Protein AF-A0A815FDV0-F1 (afdb_monomer_lite)

Organism: NCBI:txid392033

Radius of gyration: 29.43 Å; chains: 1; bounding box: 62×68×86 Å

pLDDT: mean 71.64, std 20.88, range [25.92, 93.81]

Foldseek 3Di:
DDDDDPDPVVVVVVVVLVVVLVVVVVVVVVVVVVVVPDDDDPDDDDDDDPPPPDDPQPSVLLSLLLVLLLQLLLLVLVLVLLVLQLCLQVVVVVPPPVNPPPDDDDDDPDPRDGPVVLLVCCLVVCPVPDPDSVVQDSVNSNVSSVVSNVVSVVVNVVSVVVNVVSCVVSVPDDVVSVVVSNVCSCQPVCSLVSNLVSVLSSLVSVLVSLLVVLVVLLCVVVADPLLVVLLVVLLVLLLQLLLLVLVLVVLVLCLVLVHADVVLVVVPPDDPVVLVPDPDPVVSVVVVVVVVVVSSVVRNVVSVVVSVVSVVSSVVSVVVSVVSVVVLVVCLVVPDPSSHQDPSSVVSSVVNSVSSNVSSVSNSVSVCVVSPRD

Secondary structure (DSSP, 8-state):
-------HHHHHHHHHHHHHHHHHHHHHHHHHHHHS-----S-----S-SSS------HHHHHHHHHHHHHHHHHHHHHHHHHHHHHHHTTGGGG-GGGGGG--SS---------HHHHHHHHHTTGGG--SGGG--HHHHHHHHHHHHHHHHHHHHHHHHHHHHHHHHTS---HHHHHHHHHHHHHHSSHHHHHHHHHHHHHHHHHHHHHHHHHHHHHHT---HHHHHHHHHHHHHHHHHHHHHHHHHHHHHHHHTT---HHHHGGG---HHHHHT-S-HHHHHHHHHHHHHHHHHHHHHHHHHHHHHHHHHHHHHHHHHHHHHHHHHHHHHHS-TTTSPPHHHHHHHHHHHHHHHHHHHHHHHTTHHHHTT-

Structure (mmCIF, N/CA/C/O backbone):
data_AF-A0A815FDV0-F1
#
_entry.id   AF-A0A815FDV0-F1
#
loop_
_atom_site.group_PDB
_atom_site.id
_atom_site.type_symbol
_atom_site.label_atom_id
_atom_site.label_alt_id
_atom_site.label_comp_id
_atom_site.label_asym_id
_atom_site.label_entity_id
_atom_site.label_seq_id
_atom_site.pdbx_PDB_ins_code
_atom_site.Cartn_x
_atom_site.Cartn_y
_atom_site.Cartn_z
_atom_site.occupancy
_atom_site.B_iso_or_equiv
_atom_site.auth_seq_id
_atom_site.auth_comp_id
_atom_site.auth_asym_id
_atom_site.auth_atom_id
_atom_site.pdbx_PDB_model_num
ATOM 1 N N . MET A 1 1 ? -6.529 -37.483 22.538 1.00 36.88 1 MET A N 1
ATOM 2 C CA . MET A 1 1 ? -5.706 -36.281 22.802 1.00 36.88 1 MET A CA 1
ATOM 3 C C . MET A 1 1 ? -6.659 -35.110 23.062 1.00 36.88 1 MET A C 1
ATOM 5 O O . MET A 1 1 ? -7.466 -34.805 22.197 1.00 36.88 1 MET A O 1
ATOM 9 N N . LYS A 1 2 ? -6.694 -34.566 24.290 1.00 25.94 2 LYS A N 1
ATOM 10 C CA . LYS A 1 2 ? -7.660 -33.533 24.730 1.00 25.94 2 LYS A CA 1
ATOM 11 C C . LYS A 1 2 ? -7.234 -32.147 24.227 1.00 25.94 2 LYS A C 1
ATOM 13 O O . LYS A 1 2 ? -6.180 -31.663 24.627 1.00 25.94 2 LYS A O 1
ATOM 18 N N . ILE A 1 3 ? -8.073 -31.497 23.421 1.00 27.03 3 ILE A N 1
ATOM 19 C CA . ILE A 1 3 ? -7.927 -30.083 23.045 1.00 27.03 3 ILE A CA 1
ATOM 20 C C . ILE A 1 3 ? -8.377 -29.229 24.240 1.00 27.03 3 ILE A C 1
ATOM 22 O O . ILE A 1 3 ? -9.540 -29.274 24.641 1.00 27.03 3 ILE A O 1
ATOM 26 N N . ARG A 1 4 ? -7.443 -28.485 24.846 1.00 26.50 4 ARG A N 1
ATOM 27 C CA . ARG A 1 4 ? -7.738 -27.458 25.858 1.00 26.50 4 ARG A CA 1
ATOM 28 C C . ARG A 1 4 ? -8.077 -26.124 25.186 1.00 26.50 4 ARG A C 1
ATOM 30 O O . ARG A 1 4 ? -7.581 -25.787 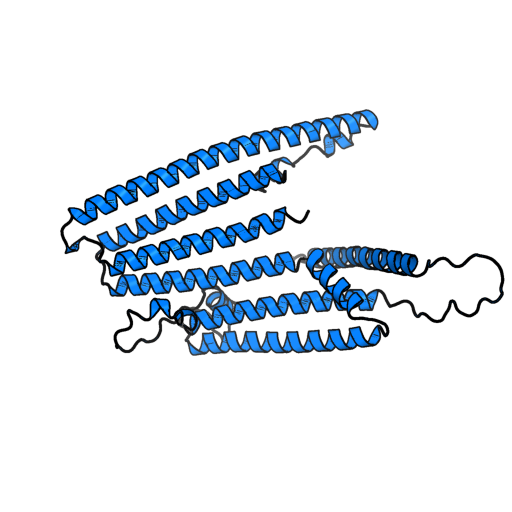24.119 1.00 26.50 4 ARG A O 1
ATOM 37 N N . SER A 1 5 ? -8.964 -25.407 25.860 1.00 27.69 5 SER A N 1
ATOM 38 C CA . SER A 1 5 ? -9.809 -24.302 25.418 1.00 27.69 5 SER A CA 1
ATOM 39 C C . SER A 1 5 ? -9.105 -22.959 25.175 1.00 27.69 5 SER A C 1
ATOM 41 O O . SER A 1 5 ? -8.416 -22.440 26.053 1.00 27.69 5 SER A O 1
ATOM 43 N N . ILE A 1 6 ? -9.435 -22.320 24.048 1.00 32.00 6 ILE A N 1
ATOM 44 C CA . ILE A 1 6 ? -9.231 -20.890 23.767 1.00 32.00 6 ILE A CA 1
ATOM 45 C C . ILE A 1 6 ? -10.350 -20.098 24.470 1.00 32.00 6 ILE A C 1
ATOM 47 O O . ILE A 1 6 ? -11.372 -19.767 23.874 1.00 32.00 6 ILE A O 1
ATOM 51 N N . THR A 1 7 ? -10.207 -19.833 25.769 1.00 30.52 7 THR A N 1
ATOM 52 C CA . THR A 1 7 ? -11.202 -19.062 26.552 1.00 30.52 7 THR A CA 1
ATOM 53 C C . THR A 1 7 ? -10.611 -17.900 27.358 1.00 30.52 7 THR A C 1
ATOM 55 O O . THR A 1 7 ? -11.373 -17.053 27.825 1.00 30.52 7 THR A O 1
ATOM 58 N N . SER A 1 8 ? -9.282 -17.764 27.478 1.00 30.09 8 SER A N 1
ATOM 59 C CA . SER A 1 8 ? -8.669 -16.692 28.292 1.00 30.09 8 SER A CA 1
ATOM 60 C C . SER A 1 8 ? -8.594 -15.327 27.583 1.00 30.09 8 SER A C 1
ATOM 62 O O . SER A 1 8 ? -8.856 -14.301 28.209 1.00 30.09 8 SER A O 1
ATOM 64 N N . SER A 1 9 ? -8.357 -15.300 26.266 1.00 31.70 9 SER A N 1
ATOM 65 C CA . SER A 1 9 ? -8.195 -14.065 25.470 1.00 31.70 9 SER A CA 1
ATOM 66 C C . SER A 1 9 ? -9.467 -13.197 25.396 1.00 31.70 9 SER A C 1
ATOM 68 O O . SER A 1 9 ? -9.400 -11.968 25.490 1.00 31.70 9 SER A O 1
ATOM 70 N N . LYS A 1 10 ? -10.654 -13.821 25.317 1.00 33.16 10 LYS A N 1
ATOM 71 C CA . LYS A 1 10 ? -11.933 -13.088 25.304 1.00 33.16 10 LYS A CA 1
ATOM 72 C C . LYS A 1 10 ? -12.211 -12.397 26.644 1.00 33.16 10 LYS A C 1
ATOM 74 O O . LYS A 1 10 ? -12.590 -11.234 26.628 1.00 33.16 10 LYS A O 1
ATOM 79 N N . LYS A 1 11 ? -11.947 -13.060 27.781 1.00 30.42 11 LYS A N 1
ATOM 80 C CA . LYS A 1 11 ? -12.160 -12.500 29.134 1.00 30.42 11 LYS A CA 1
ATOM 81 C C . LYS A 1 11 ? -11.236 -11.319 29.451 1.00 30.42 11 LYS A C 1
ATOM 83 O O . LYS A 1 11 ? -11.646 -10.406 30.165 1.00 30.42 11 LYS A O 1
ATOM 88 N N . GLN A 1 12 ? -10.013 -11.320 28.919 1.00 30.67 12 GLN A N 1
ATOM 89 C CA . GLN A 1 12 ? -9.070 -10.213 29.102 1.00 30.67 12 GLN A CA 1
ATOM 90 C C . GLN A 1 12 ? -9.525 -8.950 28.362 1.00 30.67 12 GLN A C 1
ATOM 92 O O . GLN A 1 12 ? -9.548 -7.883 28.967 1.00 30.67 12 GLN A O 1
ATOM 97 N N . ARG A 1 13 ? -10.006 -9.073 27.115 1.00 30.98 13 ARG A N 1
ATOM 98 C CA . ARG A 1 13 ? -10.551 -7.932 26.355 1.00 30.98 13 ARG A CA 1
ATOM 99 C C . ARG A 1 13 ? -11.804 -7.324 26.994 1.00 30.98 13 ARG A C 1
ATOM 101 O O . ARG A 1 13 ? -11.936 -6.106 26.998 1.00 30.98 13 ARG A O 1
ATOM 108 N N . THR A 1 14 ? -12.694 -8.131 27.579 1.00 31.22 14 THR A N 1
ATOM 109 C CA . THR A 1 14 ? -13.897 -7.616 28.267 1.00 31.22 14 THR A CA 1
ATOM 110 C C . THR A 1 14 ? -13.554 -6.845 29.548 1.00 31.22 14 THR A C 1
ATOM 112 O O . THR A 1 14 ? -14.196 -5.842 29.848 1.00 31.22 14 THR A O 1
ATOM 115 N N . ARG A 1 15 ? -12.509 -7.258 30.283 1.00 29.31 15 ARG A N 1
ATOM 116 C CA . ARG A 1 15 ? -12.036 -6.552 31.490 1.00 29.31 15 ARG A CA 1
ATOM 117 C C . ARG A 1 15 ? -11.375 -5.207 31.179 1.00 29.31 15 ARG A C 1
ATOM 119 O O . ARG A 1 15 ? -11.593 -4.253 31.917 1.00 29.31 15 ARG A O 1
ATOM 126 N N . THR A 1 16 ? -10.620 -5.103 30.083 1.00 33.56 16 THR A N 1
ATOM 127 C CA . THR A 1 16 ? -10.009 -3.829 29.659 1.00 33.56 16 THR A CA 1
ATOM 128 C C . THR A 1 16 ? -11.065 -2.799 29.245 1.00 33.56 16 THR A C 1
ATOM 130 O O . THR A 1 16 ? -10.917 -1.619 29.547 1.00 33.56 16 THR A O 1
ATOM 133 N N . ILE A 1 17 ? -12.165 -3.248 28.625 1.00 34.59 17 ILE A N 1
ATOM 134 C CA . ILE A 1 17 ? -13.323 -2.399 28.297 1.00 34.59 17 ILE A CA 1
ATOM 135 C C . ILE A 1 17 ? -13.995 -1.901 29.588 1.00 34.59 17 ILE A C 1
ATOM 137 O O . ILE A 1 17 ? -14.188 -0.703 29.749 1.00 34.59 17 ILE A O 1
ATOM 141 N N . SER A 1 18 ? -14.248 -2.791 30.554 1.00 33.84 18 SER A N 1
ATOM 142 C CA . SER A 1 18 ? -14.897 -2.440 31.827 1.00 33.84 18 SER A CA 1
ATOM 143 C C . SER A 1 18 ? -14.122 -1.407 32.663 1.00 33.84 18 SER A C 1
ATOM 145 O O . SER A 1 18 ? -14.746 -0.505 33.218 1.00 33.84 18 SER A O 1
ATOM 147 N N . MET A 1 19 ? -12.785 -1.485 32.730 1.00 34.00 19 MET A N 1
ATOM 148 C CA . MET A 1 19 ? -11.989 -0.502 33.487 1.00 34.00 19 MET A CA 1
ATOM 149 C C . MET A 1 19 ? -11.853 0.851 32.774 1.00 34.00 19 MET A C 1
ATOM 151 O O . MET A 1 19 ? -11.856 1.890 33.427 1.00 34.00 19 MET A O 1
ATOM 155 N N . SER A 1 20 ? -11.777 0.862 31.439 1.00 42.44 20 SER A N 1
ATOM 156 C CA . SER A 1 20 ? -11.743 2.105 30.653 1.00 42.44 20 SER A CA 1
ATOM 157 C C . SER A 1 20 ? -13.067 2.872 30.755 1.00 42.44 20 SER A C 1
ATOM 159 O O . SER A 1 20 ? -13.077 4.098 30.822 1.00 42.44 20 SER A O 1
ATOM 161 N N . CYS A 1 21 ? -14.185 2.158 30.869 1.00 39.62 21 CYS A N 1
ATOM 162 C CA . CYS A 1 21 ? -15.497 2.755 31.061 1.00 39.62 21 CYS A CA 1
ATOM 163 C C . CYS A 1 21 ? -15.704 3.375 32.452 1.00 39.62 21 CYS A C 1
ATOM 165 O O . CYS A 1 21 ? -16.342 4.417 32.558 1.00 39.62 21 CYS A O 1
ATOM 167 N N . GLN A 1 22 ? -15.110 2.817 33.511 1.00 42.50 22 GLN A N 1
ATOM 168 C CA . GLN A 1 22 ? -15.117 3.446 34.843 1.00 42.50 22 GLN A CA 1
ATOM 169 C C . GLN A 1 22 ? -14.372 4.791 34.854 1.00 42.50 22 GLN A C 1
ATOM 171 O O . GLN A 1 22 ? -14.770 5.707 35.570 1.00 42.50 22 GLN A O 1
ATOM 176 N N . GLN A 1 23 ? -13.351 4.949 34.007 1.00 45.78 23 GLN A N 1
ATOM 177 C CA . GLN A 1 23 ? -12.651 6.225 33.819 1.00 45.78 23 GLN A CA 1
ATOM 178 C C . GLN A 1 23 ? -13.503 7.251 33.048 1.00 45.78 23 GLN A C 1
ATOM 180 O O . GLN A 1 23 ? -13.450 8.437 33.369 1.00 45.78 23 GLN A O 1
ATOM 185 N N . ILE A 1 24 ? -14.339 6.809 32.094 1.00 43.00 24 ILE A N 1
ATOM 186 C CA . ILE A 1 24 ? -15.348 7.659 31.423 1.00 43.00 24 ILE A CA 1
ATOM 187 C C . ILE A 1 24 ? -16.342 8.195 32.450 1.00 43.00 24 ILE A C 1
ATOM 189 O O . ILE A 1 24 ? -16.608 9.390 32.495 1.00 43.00 24 ILE A O 1
ATOM 193 N N . ILE A 1 25 ? -16.857 7.307 33.296 1.00 46.31 25 ILE A N 1
ATOM 194 C CA . ILE A 1 25 ? -17.863 7.616 34.314 1.00 46.31 25 ILE A CA 1
ATOM 195 C C . ILE A 1 25 ? -17.293 8.599 35.334 1.00 46.31 25 ILE A C 1
ATOM 197 O O . ILE A 1 25 ? -17.897 9.636 35.587 1.00 46.31 25 ILE A O 1
ATOM 201 N N . ALA A 1 26 ? -16.081 8.345 35.834 1.00 48.41 26 ALA A N 1
ATOM 202 C CA . ALA A 1 26 ? -15.402 9.248 36.757 1.00 48.41 26 ALA A CA 1
ATOM 203 C C . ALA A 1 26 ? -15.128 10.631 36.136 1.00 48.41 26 ALA A C 1
ATOM 205 O O . ALA A 1 26 ? -15.387 11.648 36.774 1.00 48.41 26 ALA A O 1
ATOM 206 N N . SER A 1 27 ? -14.670 10.690 34.880 1.00 45.00 27 SER A N 1
ATOM 207 C CA . SER A 1 27 ? -14.393 11.960 34.191 1.00 45.00 27 SER A CA 1
ATOM 208 C C . SER A 1 27 ? -15.661 12.751 33.859 1.00 45.00 27 SER A C 1
ATOM 210 O O . SER A 1 27 ? -15.623 13.981 33.864 1.00 45.00 27 SER A O 1
ATOM 212 N N . VAL A 1 28 ? -16.771 12.075 33.553 1.00 44.91 28 VAL A N 1
ATOM 213 C CA . VAL A 1 28 ? -18.059 12.715 33.252 1.00 44.91 28 VAL A CA 1
ATOM 214 C C . VAL A 1 28 ? -18.735 13.194 34.539 1.00 44.91 28 VAL A C 1
ATOM 216 O O . VAL A 1 28 ? -19.200 14.331 34.574 1.00 44.91 28 VAL A O 1
ATOM 219 N N . HIS A 1 29 ? -18.715 12.403 35.619 1.00 45.69 29 HIS A N 1
ATOM 220 C CA . HIS A 1 29 ? -19.243 12.830 36.920 1.00 45.69 29 HIS A CA 1
ATOM 221 C C . HIS A 1 29 ? -18.446 13.986 37.534 1.00 45.69 29 HIS A C 1
ATOM 223 O O . HIS A 1 29 ? -19.060 14.917 38.047 1.00 45.69 29 HIS A O 1
ATOM 229 N N . HIS A 1 30 ? -17.111 13.981 37.432 1.00 45.44 30 HIS A N 1
ATOM 230 C CA . HIS A 1 30 ? -16.272 15.085 37.918 1.00 45.44 30 HIS A CA 1
ATOM 231 C C . HIS A 1 30 ? -16.627 16.414 37.235 1.00 45.44 30 HIS A C 1
ATOM 233 O O . HIS A 1 30 ? -16.782 17.435 37.894 1.00 45.44 30 HIS A O 1
ATOM 239 N N . GLN A 1 31 ? -16.851 16.396 35.919 1.00 42.25 31 GLN A N 1
ATOM 240 C CA . GLN A 1 31 ? -17.164 17.610 35.159 1.00 42.25 31 GLN A CA 1
ATOM 241 C C . GLN A 1 31 ? -18.628 18.055 35.283 1.00 42.25 31 GLN A C 1
ATOM 243 O O . GLN A 1 31 ? -18.922 19.239 35.137 1.00 42.25 31 GLN A O 1
ATOM 248 N N . LEU A 1 32 ? -19.565 17.136 35.535 1.00 40.66 32 LEU A N 1
ATOM 249 C CA . LEU A 1 32 ? -20.945 17.498 35.881 1.00 40.66 32 LEU A CA 1
ATOM 250 C C . LEU A 1 32 ? -21.018 18.125 37.281 1.00 40.66 32 LEU A C 1
ATOM 252 O O . LEU A 1 32 ? -21.796 19.051 37.484 1.00 40.66 32 LEU A O 1
ATOM 256 N N . ALA A 1 33 ? -20.166 17.685 38.213 1.00 41.72 33 ALA A N 1
ATOM 257 C CA . ALA A 1 33 ? -20.019 18.315 39.522 1.00 41.72 33 ALA A CA 1
ATOM 258 C C . ALA A 1 33 ? -19.400 19.724 39.423 1.00 41.72 33 ALA A C 1
ATOM 260 O O . ALA A 1 33 ? -19.913 20.646 40.047 1.00 41.72 33 ALA A O 1
ATOM 261 N N . GLU A 1 34 ? -18.375 19.918 38.583 1.00 39.19 34 GLU A N 1
ATOM 262 C CA . GLU A 1 34 ? -17.735 21.231 38.357 1.00 39.19 34 GLU A CA 1
ATOM 263 C C . GLU A 1 34 ? -18.650 22.254 37.661 1.00 39.19 34 GLU A C 1
ATOM 265 O O . GLU A 1 34 ? -18.554 23.448 37.930 1.00 39.19 34 GLU A O 1
ATOM 270 N N . ASN A 1 35 ? -19.565 21.811 36.791 1.00 36.41 35 ASN A N 1
ATOM 271 C CA . ASN A 1 35 ? -20.532 22.709 36.142 1.00 36.41 35 ASN A CA 1
ATOM 272 C C . ASN A 1 35 ? -21.743 23.055 37.030 1.00 36.41 35 ASN A C 1
ATOM 274 O O . ASN A 1 35 ? -22.461 24.000 36.715 1.00 36.41 35 ASN A O 1
ATOM 278 N N . ASN A 1 36 ? -21.960 22.321 38.128 1.00 36.22 36 ASN A N 1
ATOM 279 C CA . ASN A 1 36 ? -23.031 22.580 39.099 1.00 36.22 36 ASN A CA 1
ATOM 280 C C . ASN A 1 36 ? -22.565 23.412 40.307 1.00 36.22 36 ASN A C 1
ATOM 282 O O . ASN A 1 36 ? -23.383 23.800 41.138 1.00 36.22 36 ASN A O 1
ATOM 286 N N . THR A 1 37 ? -21.273 23.728 40.401 1.00 36.59 37 THR A N 1
ATOM 287 C CA . THR A 1 37 ? -20.741 24.718 41.343 1.00 36.59 37 THR A CA 1
ATOM 288 C C . THR A 1 37 ? -20.627 26.079 40.660 1.00 36.59 37 THR A C 1
ATOM 290 O O . THR A 1 37 ? -19.529 26.580 40.440 1.00 36.59 37 THR A O 1
ATOM 293 N N . SER A 1 38 ? -21.762 26.676 40.289 1.00 32.44 38 SER A N 1
ATOM 294 C CA . SER A 1 38 ? -21.824 28.127 40.093 1.00 32.44 38 SER A CA 1
ATOM 295 C C . SER A 1 38 ? -22.034 28.786 41.452 1.00 32.44 38 SER A C 1
ATOM 297 O O . SER A 1 38 ? -22.940 28.387 42.184 1.00 32.44 38 SER A O 1
ATOM 299 N N . ASP A 1 39 ? -21.203 29.775 41.764 1.00 37.50 39 ASP A N 1
ATOM 300 C CA . ASP A 1 39 ? -21.249 30.625 42.953 1.00 37.50 39 ASP A CA 1
ATOM 301 C C . ASP A 1 39 ? -22.679 30.995 43.383 1.00 37.50 39 ASP A C 1
ATOM 303 O O . ASP A 1 39 ? -23.322 31.864 42.796 1.00 37.50 39 ASP A O 1
ATOM 307 N N . ILE A 1 40 ? -23.166 30.357 44.449 1.00 31.42 40 ILE A N 1
ATOM 308 C CA . ILE A 1 40 ? -24.298 30.852 45.232 1.00 31.42 40 ILE A CA 1
ATOM 309 C C . ILE A 1 40 ? -23.833 30.908 46.693 1.00 31.42 40 ILE A C 1
ATOM 311 O O . ILE A 1 40 ? -23.380 29.887 47.224 1.00 31.42 40 ILE A O 1
ATOM 315 N N . PRO A 1 41 ? -23.896 32.081 47.351 1.00 29.30 41 PRO A N 1
ATOM 316 C CA . PRO A 1 41 ? -23.523 32.228 48.749 1.00 29.30 41 PRO A CA 1
ATOM 317 C C . PRO A 1 41 ? -24.340 31.277 49.623 1.00 29.30 41 PRO A C 1
ATOM 319 O O . PRO A 1 41 ? -25.568 31.240 49.554 1.00 29.30 41 PRO A O 1
ATOM 322 N N . ARG A 1 42 ? -23.640 30.508 50.460 1.00 36.09 42 ARG A N 1
ATOM 323 C CA . ARG A 1 42 ? -24.245 29.751 51.554 1.00 36.09 42 ARG A CA 1
ATOM 324 C C . ARG A 1 42 ? -24.771 30.749 52.571 1.00 36.09 42 ARG A C 1
ATOM 326 O O . ARG A 1 42 ? -23.988 31.166 53.403 1.00 36.09 42 ARG A O 1
ATOM 333 N N . ASP A 1 43 ? -26.043 31.111 52.482 1.00 31.11 43 ASP A N 1
ATOM 334 C CA . ASP A 1 43 ? -26.861 31.460 53.641 1.00 31.11 43 ASP A CA 1
ATOM 335 C C . ASP A 1 43 ? -28.351 31.416 53.262 1.00 31.11 43 ASP A C 1
ATOM 337 O O . ASP A 1 43 ? -28.791 32.042 52.304 1.00 31.11 43 ASP A O 1
ATOM 341 N N . HIS A 1 44 ? -29.110 30.654 54.057 1.00 29.11 44 HIS A N 1
ATOM 342 C CA . HIS A 1 44 ? -30.577 30.582 54.123 1.00 29.11 44 HIS A CA 1
ATOM 343 C C . HIS A 1 44 ? -31.363 29.962 52.944 1.00 29.11 44 HIS A C 1
ATOM 345 O O . HIS A 1 44 ? -31.745 30.634 51.997 1.00 29.11 44 HIS A O 1
ATOM 351 N N . ILE A 1 45 ? -31.775 28.694 53.103 1.00 27.91 45 ILE A N 1
ATOM 352 C CA . ILE A 1 45 ? -33.165 28.246 53.388 1.00 27.91 45 ILE A CA 1
ATOM 353 C C . ILE A 1 45 ? -33.270 26.727 53.144 1.00 27.91 45 ILE A C 1
ATOM 355 O O . ILE A 1 45 ? -32.888 26.224 52.097 1.00 27.91 45 ILE A O 1
ATOM 359 N N . GLY A 1 46 ? -33.775 26.026 54.165 1.00 25.92 46 GLY A N 1
ATOM 360 C CA . GLY A 1 46 ? -34.801 24.974 54.114 1.00 25.92 46 GLY A CA 1
ATOM 361 C C . GLY A 1 46 ? -34.887 23.963 52.959 1.00 25.92 46 GLY A C 1
ATOM 362 O O . GLY A 1 46 ? -34.967 24.304 51.787 1.00 25.92 46 GLY A O 1
ATOM 363 N N . THR A 1 47 ? -35.097 22.708 53.376 1.00 26.91 47 THR A N 1
ATOM 364 C CA . THR A 1 47 ? -35.847 21.639 52.678 1.00 26.91 47 THR A CA 1
ATOM 365 C C . THR A 1 47 ? -35.201 20.969 51.457 1.00 26.91 47 THR A C 1
ATOM 367 O O . THR A 1 47 ? -35.516 21.243 50.309 1.00 26.91 47 THR A O 1
ATOM 370 N N . SER A 1 48 ? -34.301 20.021 51.739 1.00 31.55 48 SER A N 1
ATOM 371 C CA . SER A 1 48 ? -34.443 18.554 51.559 1.00 31.55 48 SER A CA 1
ATOM 372 C C . SER A 1 48 ? -35.263 17.916 50.406 1.00 31.55 48 SER A C 1
ATOM 374 O O . SER A 1 48 ? -35.378 16.693 50.420 1.00 31.55 48 SER A O 1
ATOM 376 N N . GLU A 1 49 ? -35.808 18.617 49.406 1.00 29.27 49 GLU A N 1
ATOM 377 C CA . GLU A 1 49 ? -36.746 17.976 48.447 1.00 29.27 49 GLU A CA 1
ATOM 378 C C . GLU A 1 49 ? -36.446 18.151 46.946 1.00 29.27 49 GLU A C 1
ATOM 380 O O . GLU A 1 49 ? -37.145 17.567 46.125 1.00 29.27 49 GLU A O 1
ATOM 385 N N . LEU A 1 50 ? -35.363 18.827 46.543 1.00 27.48 50 LEU A N 1
ATOM 386 C CA . LEU A 1 50 ? -35.014 18.992 45.112 1.00 27.48 50 LEU A CA 1
ATOM 387 C C . LEU A 1 50 ? -33.771 18.216 44.639 1.00 27.48 50 LEU A C 1
ATOM 389 O O . LEU A 1 50 ? -33.376 18.328 43.482 1.00 27.48 50 LEU A O 1
ATOM 393 N N . LEU A 1 51 ? -33.172 17.387 45.498 1.00 29.77 51 LEU A N 1
ATOM 394 C CA . LEU A 1 51 ? -31.964 16.607 45.181 1.00 29.77 51 LEU A CA 1
ATOM 395 C C . LEU A 1 51 ? -32.234 15.196 44.623 1.00 29.77 51 LEU A C 1
ATOM 397 O O . LEU A 1 51 ? -31.282 14.482 44.329 1.00 29.77 51 LEU A O 1
ATOM 401 N N . ASN A 1 52 ? -33.500 14.807 44.427 1.00 31.61 52 ASN A N 1
ATOM 402 C CA . ASN A 1 52 ? -33.886 13.444 44.023 1.00 31.61 52 ASN A CA 1
ATOM 403 C C . ASN A 1 52 ? -34.589 13.340 42.654 1.00 31.61 52 ASN A C 1
ATOM 405 O O . ASN A 1 52 ? -35.247 12.340 42.392 1.00 31.61 52 ASN A O 1
ATOM 409 N N . ALA A 1 53 ? -34.454 14.329 41.765 1.00 28.28 53 ALA A N 1
ATOM 410 C CA . ALA A 1 53 ? -35.089 14.299 40.437 1.00 28.28 53 ALA A CA 1
ATOM 411 C C . ALA A 1 53 ? -34.095 14.245 39.262 1.00 28.28 53 ALA A C 1
ATOM 413 O O . ALA A 1 53 ? -34.386 14.741 38.178 1.00 28.28 53 ALA A O 1
ATOM 414 N N . TYR A 1 54 ? -32.921 13.651 39.465 1.00 34.53 54 TYR A N 1
ATOM 415 C CA . TYR A 1 54 ? -32.087 13.200 38.356 1.00 34.53 54 TYR A CA 1
ATOM 416 C C . TYR A 1 54 ? -31.823 11.718 38.550 1.00 34.53 54 TYR A C 1
ATOM 418 O O . TYR A 1 54 ? -30.981 11.337 39.366 1.00 34.53 54 TYR A O 1
ATOM 426 N N . ASP A 1 55 ? -32.558 10.894 37.802 1.00 34.62 55 ASP A N 1
ATOM 427 C CA . ASP A 1 55 ? -32.167 9.507 37.606 1.00 34.62 55 ASP A CA 1
ATOM 428 C C . ASP A 1 55 ? -30.703 9.514 37.136 1.00 34.62 55 ASP A C 1
ATOM 430 O O . ASP A 1 55 ? -30.369 10.197 36.157 1.00 34.62 55 ASP A O 1
ATOM 434 N N . PRO A 1 56 ? -29.785 8.850 37.858 1.00 41.94 56 PRO A N 1
ATOM 435 C CA . PRO A 1 56 ? -28.396 8.805 37.450 1.00 41.94 56 PRO A CA 1
ATOM 436 C C . PRO A 1 56 ? -28.364 8.145 36.076 1.00 41.94 56 PRO A C 1
ATOM 438 O O . PRO A 1 56 ? -28.804 7.005 35.944 1.00 41.94 56 PRO A O 1
ATOM 441 N N . ILE A 1 57 ? -27.868 8.865 35.060 1.00 51.56 57 ILE A N 1
ATOM 442 C CA . ILE A 1 57 ? -27.643 8.311 33.719 1.00 51.56 57 ILE A CA 1
ATOM 443 C C . ILE A 1 57 ? -26.978 6.951 33.909 1.00 51.56 57 ILE A C 1
ATOM 445 O O . ILE A 1 57 ? -25.869 6.891 34.452 1.00 51.56 57 ILE A O 1
ATOM 449 N N . ASP A 1 58 ? -27.661 5.873 33.511 1.00 56.41 58 ASP A N 1
ATOM 450 C CA . ASP A 1 58 ? -27.126 4.541 33.729 1.00 56.41 58 ASP A CA 1
ATOM 451 C C . ASP A 1 58 ? -25.802 4.451 32.972 1.00 56.41 58 ASP A C 1
ATOM 453 O O . ASP A 1 58 ? -25.715 4.590 31.747 1.00 56.41 58 ASP A O 1
ATOM 457 N N . SER A 1 59 ? -24.732 4.255 33.738 1.00 62.75 59 SER A N 1
ATOM 458 C CA . SER A 1 59 ? -23.375 4.145 33.227 1.00 62.75 59 SER A CA 1
ATOM 459 C C . SER A 1 59 ? -23.282 3.061 32.142 1.00 62.75 59 SER A C 1
ATOM 461 O O . SER A 1 59 ? -22.418 3.136 31.269 1.00 62.75 59 SER A O 1
ATOM 463 N N . SER A 1 60 ? -24.193 2.079 32.166 1.00 68.50 60 SER A N 1
ATOM 464 C CA . SER A 1 60 ? -24.317 1.022 31.166 1.00 68.50 60 SER A CA 1
ATOM 465 C C . SER A 1 60 ? -24.728 1.537 29.773 1.00 68.50 60 SER A C 1
ATOM 467 O O . SER A 1 60 ? -24.154 1.099 28.773 1.00 68.50 60 SER A O 1
ATOM 469 N N . ASP A 1 61 ? -25.628 2.520 29.682 1.00 71.56 61 ASP A N 1
ATOM 470 C CA . ASP A 1 61 ? -26.136 3.057 28.412 1.00 71.56 61 ASP A CA 1
ATOM 471 C C . ASP A 1 61 ? -25.086 3.944 27.715 1.00 71.56 61 ASP A C 1
ATOM 473 O O . ASP A 1 61 ? -24.900 3.862 26.498 1.00 71.56 61 ASP A O 1
ATOM 477 N N . LEU A 1 62 ? -24.308 4.725 28.476 1.00 71.69 62 LEU A N 1
ATOM 478 C CA . LEU A 1 62 ? -23.170 5.489 27.935 1.00 71.69 62 LEU A CA 1
ATOM 479 C C . LEU A 1 62 ? -22.066 4.568 27.394 1.00 71.69 62 LEU A C 1
ATOM 481 O O . LEU A 1 62 ? -21.488 4.830 26.334 1.00 71.69 62 LEU A O 1
ATOM 485 N N . GLN A 1 63 ? -21.785 3.465 28.094 1.00 71.06 63 GLN A N 1
ATOM 486 C CA . GLN A 1 63 ? -20.862 2.433 27.614 1.00 71.06 63 GLN A CA 1
ATOM 487 C C . GLN A 1 63 ? -21.378 1.774 26.338 1.00 71.06 63 GLN A C 1
ATOM 489 O O . GLN A 1 63 ? -20.611 1.535 25.401 1.00 71.06 63 GLN A O 1
ATOM 494 N N . TYR A 1 64 ? -22.680 1.504 26.285 1.00 81.25 64 TYR A N 1
ATOM 495 C CA . TYR A 1 64 ? -23.313 0.917 25.119 1.00 81.25 64 TYR A CA 1
ATOM 496 C C . TYR A 1 64 ? -23.225 1.840 23.897 1.00 81.25 64 TYR A C 1
ATOM 498 O O . TYR A 1 64 ? -22.828 1.384 22.822 1.00 81.25 64 TYR A O 1
ATOM 506 N N . LEU A 1 65 ? -23.466 3.146 24.067 1.00 80.50 65 LEU A N 1
ATOM 507 C CA . LEU A 1 65 ? -23.264 4.143 23.010 1.00 80.50 65 LEU A CA 1
ATOM 508 C C . LEU A 1 65 ? -21.824 4.151 22.485 1.00 80.50 65 LEU A C 1
ATOM 510 O O . LEU A 1 65 ? -21.624 4.100 21.272 1.00 80.50 65 LEU A O 1
ATOM 514 N N . ALA A 1 66 ? -20.818 4.140 23.364 1.00 76.00 66 ALA A N 1
ATOM 515 C CA . ALA A 1 66 ? -19.413 4.101 22.950 1.00 76.00 66 ALA A CA 1
ATOM 516 C C . ALA A 1 66 ? -19.079 2.836 22.131 1.00 76.00 66 ALA A C 1
ATOM 518 O O . ALA A 1 66 ? -18.393 2.899 21.103 1.00 76.00 66 ALA A O 1
ATOM 519 N N . VAL A 1 67 ? -19.610 1.678 22.544 1.00 80.94 67 VAL A N 1
ATOM 520 C CA . VAL A 1 67 ? -19.472 0.412 21.806 1.00 80.94 67 VAL A CA 1
ATOM 521 C C . VAL A 1 67 ? -20.135 0.498 20.430 1.00 80.94 67 VAL A C 1
ATOM 523 O O . VAL A 1 67 ? -19.560 0.024 19.445 1.00 80.94 67 VAL A O 1
ATOM 526 N N . LEU A 1 68 ? -21.321 1.099 20.338 1.00 83.75 68 LEU A N 1
ATOM 527 C CA . LEU A 1 68 ? -22.034 1.289 19.077 1.00 83.75 68 LEU A CA 1
ATOM 528 C C . LEU A 1 68 ? -21.291 2.245 18.136 1.00 83.75 68 LEU A C 1
ATOM 530 O O . LEU A 1 68 ? -21.110 1.895 16.969 1.00 83.75 68 LEU A O 1
ATOM 534 N N . THR A 1 69 ? -20.765 3.371 18.629 1.00 81.88 69 THR A N 1
ATOM 535 C CA . THR A 1 69 ? -19.914 4.290 17.850 1.00 81.88 69 THR A CA 1
ATOM 536 C C . THR A 1 69 ? -18.682 3.573 17.293 1.00 81.88 69 THR A C 1
ATOM 538 O O . THR A 1 69 ? -18.352 3.706 16.108 1.00 81.88 69 THR A O 1
ATOM 541 N N . HIS A 1 70 ? -18.010 2.757 18.113 1.00 80.56 70 HIS A N 1
ATOM 542 C CA . HIS A 1 70 ? -16.871 1.956 17.665 1.00 80.56 70 HIS A CA 1
ATOM 543 C C . HIS A 1 70 ? -17.283 0.949 16.577 1.00 80.56 70 HIS A C 1
ATOM 545 O O . HIS A 1 70 ? -16.660 0.890 15.515 1.00 80.56 70 HIS A O 1
ATOM 551 N N . LYS A 1 71 ? -18.354 0.172 16.801 1.00 83.75 71 LYS A N 1
ATOM 552 C CA . LYS A 1 71 ? -18.867 -0.809 15.828 1.00 83.75 71 LYS A CA 1
ATOM 553 C C . LYS A 1 71 ? -19.264 -0.153 14.502 1.00 83.75 71 LYS A C 1
ATOM 555 O O . LYS A 1 71 ? -18.894 -0.668 13.447 1.00 83.75 71 LYS A O 1
ATOM 560 N N . LEU A 1 72 ? -19.962 0.983 14.547 1.00 88.19 72 LEU A N 1
ATOM 561 C CA . LEU A 1 72 ? -20.320 1.777 13.368 1.00 88.19 72 LEU A CA 1
ATOM 562 C C . LEU A 1 72 ? -19.076 2.227 12.603 1.00 88.19 72 LEU A C 1
ATOM 564 O O . LEU A 1 72 ? -19.013 2.071 11.384 1.00 88.19 72 LEU A O 1
ATOM 568 N N . SER A 1 73 ? -18.063 2.724 13.313 1.00 83.94 73 SER A N 1
ATOM 569 C CA . SER A 1 73 ? -16.796 3.140 12.706 1.00 83.94 73 SER A CA 1
ATOM 570 C C . SER A 1 73 ? -16.107 1.978 11.986 1.00 83.94 73 SER A C 1
ATOM 572 O O . SER A 1 73 ? -15.754 2.108 10.814 1.00 83.94 73 SER A O 1
ATOM 574 N N . VAL A 1 74 ? -15.978 0.817 12.639 1.00 85.19 74 VAL A N 1
ATOM 575 C CA . VAL A 1 74 ? -15.390 -0.398 12.042 1.00 85.19 74 VAL A CA 1
ATOM 576 C C . VAL A 1 74 ? -16.149 -0.818 10.782 1.00 85.19 74 VAL A C 1
ATOM 578 O O . VAL A 1 74 ? -15.527 -1.044 9.745 1.00 85.19 74 VAL A O 1
ATOM 581 N N . VAL A 1 75 ? -17.483 -0.899 10.849 1.00 90.25 75 VAL A N 1
ATOM 582 C CA . VAL A 1 75 ? -18.316 -1.282 9.698 1.00 90.25 75 VAL A CA 1
ATOM 583 C C . VAL A 1 75 ? -18.144 -0.292 8.550 1.00 90.25 75 VAL A C 1
ATOM 585 O O . VAL A 1 75 ? -17.992 -0.707 7.405 1.00 90.25 75 VAL A O 1
ATOM 588 N N . ASN A 1 76 ? -18.094 1.010 8.830 1.00 90.06 76 ASN A N 1
ATOM 589 C CA . ASN A 1 76 ? -17.889 2.022 7.797 1.00 90.06 76 ASN A CA 1
ATOM 590 C C . ASN A 1 76 ? -16.521 1.890 7.110 1.00 90.06 76 ASN A C 1
ATOM 592 O O . ASN A 1 76 ? -16.449 2.003 5.886 1.00 90.06 76 ASN A O 1
ATOM 596 N N . TYR A 1 77 ? -15.447 1.598 7.849 1.00 89.69 77 TYR A N 1
ATOM 597 C CA . TYR A 1 77 ? -14.138 1.331 7.239 1.00 89.69 77 TYR A CA 1
ATOM 598 C C . TYR A 1 77 ? -14.116 0.028 6.434 1.00 89.69 77 TYR A C 1
ATOM 600 O O . TYR A 1 77 ? -13.562 0.004 5.336 1.00 89.69 77 TYR A O 1
ATOM 608 N N . GLN A 1 78 ? -14.784 -1.027 6.913 1.00 91.12 78 GLN A N 1
ATOM 609 C CA . GLN A 1 78 ? -14.965 -2.260 6.142 1.00 91.12 78 GLN A CA 1
ATOM 610 C C . GLN A 1 78 ? -15.697 -1.984 4.825 1.00 91.12 78 GLN A C 1
ATOM 612 O O . GLN A 1 78 ? -15.224 -2.399 3.771 1.00 91.12 78 GLN A O 1
ATOM 617 N N . ARG A 1 79 ? -16.801 -1.229 4.855 1.00 92.44 79 ARG A N 1
ATOM 618 C CA . ARG A 1 79 ? -17.555 -0.842 3.650 1.00 92.44 79 ARG A CA 1
ATOM 619 C C . ARG A 1 79 ? -16.684 -0.085 2.656 1.00 92.44 79 ARG A C 1
ATOM 621 O O . ARG A 1 79 ? -16.723 -0.388 1.467 1.00 92.44 79 ARG A O 1
ATOM 628 N N . LYS A 1 80 ? -15.886 0.883 3.120 1.00 92.62 80 LYS A N 1
ATOM 629 C CA . LYS A 1 80 ? -14.945 1.616 2.257 1.00 92.62 80 LYS A CA 1
ATOM 630 C C . LYS A 1 80 ? -13.950 0.668 1.583 1.00 92.62 80 LYS A C 1
ATOM 632 O O . LYS A 1 80 ? -13.796 0.738 0.368 1.00 92.62 80 LYS A O 1
ATOM 637 N N . LEU A 1 81 ? -13.362 -0.264 2.336 1.00 92.44 81 LEU A N 1
ATOM 638 C CA . LEU A 1 81 ? -12.433 -1.258 1.794 1.00 92.44 81 LEU A CA 1
ATOM 639 C C . LEU A 1 81 ? -13.080 -2.148 0.725 1.00 92.44 81 LEU A C 1
ATOM 641 O O . LEU A 1 81 ? -12.515 -2.319 -0.351 1.00 92.44 81 LEU A O 1
ATOM 645 N N . TRP A 1 82 ? -14.274 -2.681 0.985 1.00 93.81 82 TRP A N 1
ATOM 646 C CA . TRP A 1 82 ? -14.989 -3.507 0.006 1.00 93.81 82 TRP A CA 1
ATOM 647 C C . TRP A 1 82 ? -15.373 -2.728 -1.257 1.00 93.81 82 TRP A C 1
ATOM 649 O O . TRP A 1 82 ? -15.321 -3.280 -2.353 1.00 93.81 82 TRP A O 1
ATOM 659 N N . ASN A 1 83 ? -15.687 -1.436 -1.134 1.00 92.62 83 ASN A N 1
ATOM 660 C CA . ASN A 1 83 ? -15.897 -0.572 -2.296 1.00 92.62 83 ASN A CA 1
ATOM 661 C C . ASN A 1 83 ? -14.610 -0.353 -3.102 1.00 92.62 83 ASN A C 1
ATOM 663 O O . ASN A 1 83 ? -14.668 -0.333 -4.328 1.00 92.62 83 ASN A O 1
ATOM 667 N N . VAL A 1 84 ? -13.452 -0.211 -2.447 1.00 90.88 84 VAL A N 1
ATOM 668 C CA . VAL A 1 84 ? -12.150 -0.170 -3.139 1.00 90.88 84 VAL A CA 1
ATOM 669 C C . VAL A 1 84 ? -11.914 -1.479 -3.893 1.00 90.88 84 VAL A C 1
ATOM 671 O O . VAL A 1 84 ? -11.602 -1.444 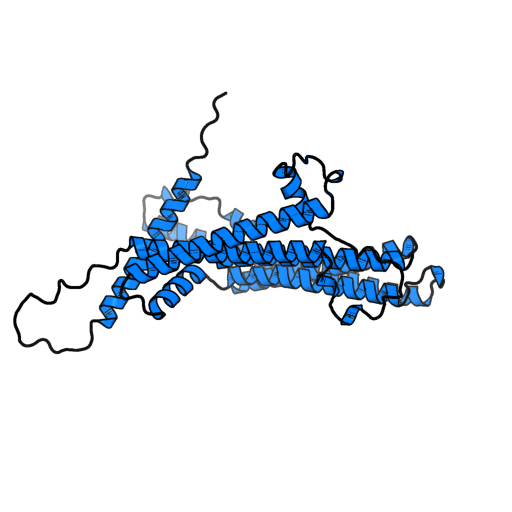-5.078 1.00 90.88 84 VAL A O 1
ATOM 674 N N . TYR A 1 85 ? -12.157 -2.630 -3.260 1.00 92.44 85 TYR A N 1
ATOM 675 C CA . TYR A 1 85 ? -12.026 -3.927 -3.928 1.00 92.44 85 TYR A CA 1
ATOM 676 C C . TYR A 1 85 ? -12.934 -4.064 -5.150 1.00 92.44 85 TYR A C 1
ATOM 678 O O . TYR A 1 85 ? -12.476 -4.527 -6.195 1.00 92.44 85 TYR A O 1
ATOM 686 N N . LEU A 1 86 ? -14.188 -3.613 -5.041 1.00 91.00 86 LEU A N 1
ATOM 687 C CA . LEU A 1 86 ? -15.113 -3.582 -6.169 1.00 91.00 86 LEU A CA 1
ATOM 688 C C . LEU A 1 86 ? -14.558 -2.718 -7.305 1.00 91.00 86 LEU A C 1
ATOM 690 O O . LEU A 1 86 ? -14.458 -3.192 -8.428 1.00 91.00 86 LEU A O 1
ATOM 694 N N . LYS A 1 87 ? -14.136 -1.485 -7.005 1.00 88.06 87 LYS A N 1
ATOM 695 C CA . LYS A 1 87 ? -13.600 -0.552 -8.007 1.00 88.06 87 LYS A CA 1
ATOM 696 C C . LYS A 1 87 ? -12.360 -1.087 -8.726 1.00 88.06 87 LYS A C 1
ATOM 698 O O . LYS A 1 87 ? -12.228 -0.837 -9.922 1.00 88.06 87 LYS A O 1
ATOM 703 N N . CYS A 1 88 ? -11.471 -1.804 -8.028 1.00 87.69 88 CYS A N 1
ATOM 704 C CA . CYS A 1 88 ? -10.329 -2.487 -8.645 1.00 87.69 88 CYS A CA 1
ATOM 705 C C . CYS A 1 88 ? -10.810 -3.533 -9.660 1.00 87.69 88 CYS A C 1
ATOM 707 O O . CYS A 1 88 ? -10.447 -3.482 -10.832 1.00 87.69 88 CYS A O 1
ATOM 709 N N . GLY A 1 89 ? -11.695 -4.437 -9.238 1.00 85.88 89 GLY A N 1
ATOM 710 C CA . GLY A 1 89 ? -12.165 -5.519 -10.100 1.00 85.88 89 GLY A CA 1
ATOM 711 C C . GLY A 1 89 ? -13.092 -5.087 -11.233 1.00 85.88 89 GLY A C 1
ATOM 712 O O . GLY A 1 89 ? -13.181 -5.776 -12.242 1.00 85.88 89 GLY A O 1
ATOM 713 N N . THR A 1 90 ? -13.756 -3.937 -11.110 1.00 83.44 90 THR A N 1
ATOM 714 C CA . THR A 1 90 ? -14.631 -3.380 -12.153 1.00 83.44 90 THR A CA 1
ATOM 715 C C . THR A 1 90 ? -13.961 -2.286 -12.985 1.00 83.44 90 THR A C 1
ATOM 717 O O . THR A 1 90 ? -14.644 -1.606 -13.744 1.00 83.44 90 THR A O 1
ATOM 720 N N . CYS A 1 91 ? -12.647 -2.087 -12.846 1.00 72.38 91 CYS A N 1
ATOM 721 C CA . CYS A 1 91 ? -11.860 -1.094 -13.590 1.00 72.38 91 CYS A CA 1
ATOM 722 C C . CYS A 1 91 ? -12.254 0.383 -13.386 1.00 72.38 91 CYS A C 1
ATOM 724 O O . CYS A 1 91 ? -11.819 1.247 -14.149 1.00 72.38 91 CYS A O 1
ATOM 726 N N . LEU A 1 92 ? -13.030 0.709 -12.348 1.00 70.50 92 LEU A N 1
ATOM 727 C CA . LEU A 1 92 ? -13.541 2.070 -12.115 1.00 70.50 92 LEU A CA 1
ATOM 728 C C . LEU A 1 92 ? -12.461 3.056 -11.630 1.00 70.50 92 LEU A C 1
ATOM 730 O O . LEU A 1 92 ? -12.697 4.258 -11.572 1.00 70.50 92 LEU A O 1
ATOM 734 N N . PHE A 1 93 ? -11.260 2.580 -11.288 1.00 62.22 93 PHE A N 1
ATOM 735 C CA . PHE A 1 93 ? -10.114 3.449 -10.984 1.00 62.22 93 PHE A CA 1
ATOM 736 C C . PHE A 1 93 ? -9.459 4.061 -12.232 1.00 62.22 93 PHE A C 1
ATOM 738 O O . PHE A 1 93 ? -8.710 5.032 -12.117 1.00 62.22 93 PHE A O 1
ATOM 745 N N . SER A 1 94 ? -9.738 3.518 -13.418 1.00 53.28 94 SER A N 1
ATOM 746 C CA . SER A 1 94 ? -9.118 3.938 -14.680 1.00 53.28 94 SER A CA 1
ATOM 747 C C . SER A 1 94 ? -9.677 5.253 -15.241 1.00 53.28 94 SER A C 1
ATOM 749 O O . SER A 1 94 ? -9.126 5.778 -16.202 1.00 53.28 94 SER A O 1
ATOM 751 N N . GLU A 1 95 ? -10.723 5.826 -14.635 1.00 50.47 95 GLU A N 1
ATOM 752 C CA . GLU A 1 95 ? -11.358 7.088 -15.058 1.00 50.47 95 GLU A CA 1
ATOM 753 C C . GLU A 1 95 ? -10.575 8.360 -14.668 1.00 50.47 95 GLU A C 1
ATOM 755 O O . GLU A 1 95 ? -11.089 9.478 -14.774 1.00 50.47 95 GLU A O 1
ATOM 760 N N . ARG A 1 96 ? -9.308 8.250 -14.239 1.00 45.41 96 ARG A N 1
ATOM 761 C CA . ARG A 1 96 ? -8.429 9.428 -14.191 1.00 45.41 96 ARG A CA 1
ATOM 762 C C . ARG A 1 96 ? -8.227 9.944 -15.619 1.00 45.41 96 ARG A C 1
ATOM 764 O O . ARG A 1 96 ? -7.488 9.345 -16.397 1.00 45.41 96 ARG A O 1
ATOM 771 N N . LYS A 1 97 ? -8.859 11.083 -15.928 1.00 42.31 97 LYS A N 1
ATOM 772 C CA . LYS A 1 97 ? -8.804 11.807 -17.216 1.00 42.31 97 LYS A CA 1
ATOM 773 C C . LYS A 1 97 ? -7.388 11.988 -17.789 1.00 42.31 97 LYS A C 1
ATOM 775 O O . LYS A 1 97 ? -7.235 12.077 -18.998 1.00 42.31 97 LYS A O 1
ATOM 780 N N . GLU A 1 98 ? -6.354 11.986 -16.950 1.00 43.31 98 GLU A N 1
ATOM 781 C CA . GLU A 1 98 ? -4.945 12.127 -17.353 1.00 43.31 98 GLU A CA 1
ATOM 782 C C . GLU A 1 98 ? -4.397 10.921 -18.143 1.00 43.31 98 GLU A C 1
ATOM 784 O O . GLU A 1 98 ? -3.463 11.074 -18.922 1.00 43.31 98 GLU A O 1
ATOM 789 N N . LEU A 1 99 ? -4.994 9.730 -18.009 1.00 42.84 99 LEU A N 1
ATOM 790 C CA . LEU A 1 99 ? -4.541 8.502 -18.684 1.00 42.84 99 LEU A CA 1
ATOM 791 C C . LEU A 1 99 ? -5.332 8.167 -19.963 1.00 42.84 99 LEU A C 1
ATOM 793 O O . LEU A 1 99 ? -5.079 7.127 -20.577 1.00 42.84 99 LEU A O 1
ATOM 797 N N . GLN A 1 100 ? -6.280 9.021 -20.369 1.00 41.47 100 GLN A N 1
ATOM 798 C CA . GLN A 1 100 ? -7.151 8.801 -21.534 1.00 41.47 100 GLN A CA 1
ATOM 799 C C . GLN A 1 100 ? -6.479 9.106 -22.885 1.00 41.47 100 GLN A C 1
ATOM 801 O O . GLN A 1 100 ? -7.016 8.730 -23.921 1.00 41.47 100 GLN A O 1
ATOM 806 N N . GLY A 1 101 ? -5.285 9.707 -22.900 1.00 39.22 101 GLY A N 1
ATOM 807 C CA . GLY A 1 101 ? -4.587 10.084 -24.139 1.00 39.22 101 GLY A CA 1
ATOM 808 C C . GLY A 1 101 ? -4.083 8.927 -25.018 1.00 39.22 101 GLY A C 1
ATOM 809 O O . GLY A 1 101 ? -3.600 9.187 -26.112 1.00 39.22 101 GLY A O 1
ATOM 810 N N . TYR A 1 102 ? -4.190 7.670 -24.571 1.00 44.56 102 TYR A N 1
ATOM 811 C CA . TYR A 1 102 ? -3.625 6.504 -25.271 1.00 44.56 102 TYR A CA 1
ATOM 812 C C . TYR A 1 102 ? -4.639 5.399 -25.610 1.00 44.56 102 TYR A C 1
ATOM 814 O O . TYR A 1 102 ? -4.244 4.311 -26.020 1.00 44.56 102 TYR A O 1
ATOM 822 N N . GLN A 1 103 ? -5.945 5.632 -25.457 1.00 38.53 103 GLN A N 1
ATOM 823 C CA . GLN A 1 103 ? -6.946 4.634 -25.849 1.00 38.53 103 GLN A CA 1
ATOM 824 C C . GLN A 1 103 ? -7.346 4.816 -27.315 1.00 38.53 103 GLN A C 1
ATOM 826 O O . GLN A 1 103 ? -8.348 5.454 -27.624 1.00 38.53 103 GLN A O 1
ATOM 831 N N . GLN A 1 104 ? -6.554 4.234 -28.219 1.00 34.19 104 GLN A N 1
ATOM 832 C CA . GLN A 1 104 ? -7.053 3.869 -29.541 1.00 34.19 104 GLN A CA 1
ATOM 833 C C . GLN A 1 104 ? -7.949 2.632 -29.439 1.00 34.19 104 GLN A C 1
ATOM 835 O O . GLN A 1 104 ? -7.704 1.696 -28.677 1.00 34.19 104 GLN A O 1
ATOM 840 N N . GLU A 1 105 ? -9.017 2.692 -30.219 1.00 38.25 105 GLU A N 1
ATOM 841 C CA . GLU A 1 105 ? -10.093 1.729 -30.364 1.00 38.25 105 GLU A CA 1
ATOM 842 C C . GLU A 1 105 ? -9.564 0.327 -30.684 1.00 38.25 105 GLU A C 1
ATOM 844 O O . GLU A 1 105 ? -9.050 0.057 -31.763 1.00 38.25 105 GLU A O 1
ATOM 849 N N . THR A 1 106 ? -9.697 -0.600 -29.741 1.00 32.75 106 THR A N 1
ATOM 850 C CA . THR A 1 106 ? -9.783 -2.040 -30.020 1.00 32.75 106 THR A CA 1
ATOM 851 C C . THR A 1 106 ? -10.326 -2.721 -28.774 1.00 32.75 106 THR A C 1
ATOM 853 O O . THR A 1 106 ? -9.609 -2.873 -27.792 1.00 32.75 106 THR A O 1
ATOM 856 N N . THR A 1 107 ? -11.618 -3.073 -28.800 1.00 37.62 107 THR A N 1
ATOM 857 C CA . THR A 1 107 ? -12.271 -4.124 -27.986 1.00 37.62 107 THR A CA 1
ATOM 858 C C . THR A 1 107 ? -11.548 -4.492 -26.683 1.00 37.62 107 THR A C 1
ATOM 860 O O . THR A 1 107 ? -11.066 -5.611 -26.504 1.00 37.62 107 THR A O 1
ATOM 863 N N . THR A 1 108 ? -11.448 -3.544 -25.755 1.00 38.38 108 THR A N 1
ATOM 864 C CA . THR A 1 108 ? -10.844 -3.780 -24.449 1.00 38.38 108 THR A CA 1
ATOM 865 C C . THR A 1 108 ? -11.884 -4.469 -23.580 1.00 38.38 108 THR A C 1
ATOM 867 O O . THR A 1 108 ? -12.735 -3.825 -22.969 1.00 38.38 108 THR A O 1
ATOM 870 N N . ARG A 1 109 ? -11.798 -5.803 -23.460 1.00 43.66 109 ARG A N 1
ATOM 871 C CA . ARG A 1 109 ? -12.139 -6.422 -22.171 1.00 43.66 109 ARG A CA 1
ATOM 872 C C . ARG A 1 109 ? -11.276 -5.692 -21.150 1.00 43.66 109 ARG A C 1
ATOM 874 O O . ARG A 1 109 ? -10.058 -5.842 -21.135 1.00 43.66 109 ARG A O 1
ATOM 881 N N . THR A 1 110 ? -11.908 -4.781 -20.428 1.00 54.69 110 THR A N 1
ATOM 882 C CA . THR A 1 110 ? -11.275 -3.889 -19.469 1.00 54.69 110 THR A CA 1
ATOM 883 C C . THR A 1 110 ? -10.506 -4.763 -18.478 1.00 54.69 110 THR A C 1
ATOM 885 O O . THR A 1 110 ? -10.999 -5.823 -18.095 1.00 54.69 110 THR A O 1
ATOM 888 N N . LEU A 1 111 ? -9.261 -4.402 -18.156 1.00 64.38 111 LEU A N 1
ATOM 889 C CA . LEU A 1 111 ? -8.353 -5.226 -17.354 1.00 64.38 111 LEU A CA 1
ATOM 890 C C . LEU A 1 111 ? -8.866 -5.341 -15.904 1.00 64.38 111 LEU A C 1
ATOM 892 O O . LEU A 1 111 ? -8.451 -4.588 -15.027 1.00 64.38 111 LEU A O 1
ATOM 896 N N . CYS A 1 112 ? -9.807 -6.256 -15.667 1.00 76.19 112 CYS A N 1
ATOM 897 C CA . CYS A 1 112 ? -10.425 -6.491 -14.367 1.00 76.19 112 CYS A CA 1
ATOM 898 C C . CYS A 1 112 ? -9.420 -7.163 -13.428 1.00 76.19 112 CYS A C 1
ATOM 900 O O . CYS A 1 112 ? -9.241 -8.380 -13.463 1.00 76.19 112 CYS A O 1
ATOM 902 N N . ILE A 1 113 ? -8.762 -6.362 -12.593 1.00 84.56 113 ILE A N 1
ATOM 903 C CA . ILE A 1 113 ? -7.788 -6.835 -11.608 1.00 84.56 113 ILE A CA 1
ATOM 904 C C . ILE A 1 113 ? -8.475 -6.946 -10.251 1.00 84.56 113 ILE A C 1
ATOM 906 O O . ILE A 1 113 ? -8.737 -5.949 -9.570 1.00 84.56 113 ILE A O 1
ATOM 910 N N . TRP A 1 114 ? -8.756 -8.179 -9.844 1.00 88.56 114 TRP A N 1
ATOM 911 C CA . TRP A 1 114 ? -9.306 -8.462 -8.526 1.00 88.56 114 TRP A CA 1
ATOM 912 C C . TRP A 1 114 ? -8.193 -8.486 -7.475 1.00 88.56 114 TRP A C 1
ATOM 914 O O . TRP A 1 114 ? -7.183 -9.167 -7.661 1.00 88.56 114 TRP A O 1
ATOM 924 N N . PRO A 1 115 ? -8.345 -7.773 -6.345 1.00 89.75 115 PRO A N 1
ATOM 925 C CA . PRO A 1 115 ? -7.368 -7.853 -5.270 1.00 89.75 115 PRO A CA 1
ATOM 926 C C . PRO A 1 115 ? -7.294 -9.274 -4.699 1.00 89.75 115 PRO A C 1
ATOM 928 O O . PRO A 1 115 ? -8.313 -9.825 -4.281 1.00 89.75 115 PRO A O 1
ATOM 931 N N . PHE A 1 116 ? -6.081 -9.816 -4.565 1.00 88.81 116 PHE A N 1
ATOM 932 C CA . PHE A 1 116 ? -5.822 -11.147 -3.994 1.00 88.81 116 PHE A CA 1
ATOM 933 C C . PHE A 1 116 ? -6.548 -11.449 -2.661 1.00 88.81 116 PHE A C 1
ATOM 935 O O . PHE A 1 116 ? -7.010 -12.580 -2.478 1.00 88.81 116 PHE A O 1
ATOM 942 N N . PRO A 1 117 ? -6.726 -10.484 -1.725 1.00 88.62 117 PRO A N 1
ATOM 943 C CA . PRO A 1 117 ? -7.513 -10.733 -0.520 1.00 88.62 117 PRO A CA 1
ATOM 944 C C . PRO A 1 117 ? -8.952 -11.190 -0.791 1.00 88.62 117 PRO A C 1
ATOM 946 O O . PRO A 1 117 ? -9.497 -11.927 0.024 1.00 88.62 117 PRO A O 1
ATOM 949 N N . VAL A 1 118 ? -9.571 -10.777 -1.902 1.00 90.94 118 VAL A N 1
ATOM 950 C CA . VAL A 1 118 ? -10.930 -11.202 -2.274 1.00 90.94 118 VAL A CA 1
ATOM 951 C C . VAL A 1 118 ? -10.921 -12.668 -2.696 1.00 90.94 118 VAL A C 1
ATOM 953 O O . VAL A 1 118 ? -11.682 -13.457 -2.144 1.00 90.94 118 VAL A O 1
ATOM 956 N N . THR A 1 119 ? -10.012 -13.044 -3.597 1.00 90.44 119 THR A N 1
ATOM 957 C CA . THR A 1 119 ? -9.786 -14.428 -4.047 1.00 90.44 119 THR A CA 1
ATOM 958 C C . THR A 1 119 ? -9.566 -15.366 -2.863 1.00 90.44 119 THR A C 1
ATOM 960 O O . THR A 1 119 ? -10.258 -16.371 -2.712 1.00 90.44 119 THR A O 1
ATOM 963 N N . SER A 1 120 ? -8.671 -14.974 -1.952 1.00 88.94 120 SER A N 1
ATOM 964 C CA . SER A 1 120 ? -8.386 -15.727 -0.728 1.00 88.94 120 SER A CA 1
ATOM 965 C C . SER A 1 120 ? -9.631 -15.926 0.140 1.00 88.94 120 SER A C 1
ATOM 967 O O . SER A 1 120 ? -9.813 -16.993 0.720 1.00 88.94 120 SER A O 1
ATOM 969 N N . MET A 1 121 ? -10.496 -14.911 0.248 1.00 92.06 121 MET A N 1
ATOM 970 C CA . MET A 1 121 ? -11.719 -14.993 1.052 1.00 92.06 121 MET A CA 1
ATOM 971 C C . MET A 1 121 ? -12.799 -15.861 0.406 1.00 92.06 121 MET A C 1
ATOM 973 O O . MET A 1 121 ? -13.483 -16.565 1.139 1.00 92.06 121 MET A O 1
ATOM 977 N N . ILE A 1 122 ? -12.944 -15.832 -0.922 1.00 90.12 122 ILE A N 1
ATOM 978 C CA . ILE A 1 122 ? -13.890 -16.687 -1.659 1.00 90.12 122 ILE A CA 1
ATOM 979 C C . ILE A 1 122 ? -13.559 -18.161 -1.410 1.00 90.12 122 ILE A C 1
ATOM 981 O O . ILE A 1 122 ? -14.427 -18.917 -0.975 1.00 90.12 122 ILE A O 1
ATOM 985 N N . ILE A 1 123 ? -12.286 -18.527 -1.592 1.00 90.69 123 ILE A N 1
ATOM 986 C CA . ILE A 1 123 ? -11.791 -19.894 -1.391 1.00 90.69 123 ILE A CA 1
ATOM 987 C C . ILE A 1 123 ? -11.918 -20.304 0.080 1.00 90.69 123 ILE A C 1
ATOM 989 O O . ILE A 1 123 ? -12.467 -21.355 0.393 1.00 90.69 123 ILE A O 1
ATOM 993 N N . ALA A 1 124 ? -11.458 -19.458 1.011 1.00 88.38 124 ALA A N 1
ATOM 994 C CA . ALA A 1 124 ? -11.480 -19.780 2.439 1.00 88.38 124 ALA A CA 1
ATOM 995 C C . ALA A 1 124 ? -12.897 -19.901 3.024 1.00 88.38 124 ALA A C 1
ATOM 997 O O . ALA A 1 124 ? -13.080 -20.552 4.051 1.00 88.38 124 ALA A O 1
ATOM 998 N N . GLN A 1 125 ? -13.889 -19.246 2.417 1.00 88.94 125 GLN A N 1
ATOM 999 C CA . GLN A 1 125 ? -15.288 -19.316 2.843 1.00 88.94 125 GLN A CA 1
ATOM 1000 C C . GLN A 1 125 ? -16.092 -20.375 2.084 1.00 88.94 125 GLN A C 1
ATOM 1002 O O . GLN A 1 125 ? -17.288 -20.490 2.349 1.00 88.94 125 GLN A O 1
ATOM 1007 N N . HIS A 1 126 ? -15.468 -21.120 1.161 1.00 87.06 126 HIS A N 1
ATOM 1008 C CA . HIS A 1 126 ? -16.151 -22.058 0.267 1.00 87.06 126 HIS A CA 1
ATOM 1009 C C . HIS A 1 126 ? -17.386 -21.425 -0.386 1.00 87.06 126 HIS A C 1
ATOM 1011 O O . HIS A 1 126 ? -18.483 -21.985 -0.386 1.00 87.06 126 HIS A O 1
ATOM 1017 N N . TYR A 1 127 ? -17.235 -20.188 -0.869 1.00 88.50 127 TYR A N 1
ATOM 1018 C CA . TYR A 1 127 ? -18.354 -19.459 -1.450 1.00 88.50 127 TYR A CA 1
ATOM 1019 C C . TYR A 1 127 ? -18.828 -20.172 -2.716 1.00 88.50 127 TYR A C 1
ATOM 1021 O O . TYR A 1 127 ? -18.053 -20.304 -3.655 1.00 88.50 127 TYR A O 1
ATOM 1029 N N . ASN A 1 128 ? -20.086 -20.620 -2.740 1.00 86.88 128 ASN A N 1
ATOM 1030 C CA . ASN A 1 128 ? -20.634 -21.461 -3.812 1.00 86.88 128 ASN A CA 1
ATOM 1031 C C . ASN A 1 128 ? -19.794 -22.733 -4.065 1.00 86.88 128 ASN A C 1
ATOM 1033 O O . ASN A 1 128 ? -19.567 -23.095 -5.214 1.00 86.88 128 ASN A O 1
ATOM 1037 N N . ASP A 1 129 ? -19.305 -23.367 -2.990 1.00 88.00 129 ASP A N 1
ATOM 1038 C CA . ASP A 1 129 ? -18.496 -24.599 -3.008 1.00 88.00 129 ASP A CA 1
ATOM 1039 C C . ASP A 1 129 ? -17.141 -24.484 -3.731 1.00 88.00 129 ASP A C 1
ATOM 1041 O O . ASP A 1 129 ? -16.473 -25.484 -3.988 1.00 88.00 129 ASP A O 1
ATOM 1045 N N . ILE A 1 130 ? -16.693 -23.256 -4.001 1.00 87.50 130 ILE A N 1
ATOM 1046 C CA . ILE A 1 130 ? -15.419 -22.989 -4.670 1.00 87.50 130 ILE A CA 1
ATOM 1047 C C . ILE A 1 130 ? -14.248 -23.322 -3.749 1.00 87.50 130 ILE A C 1
ATOM 1049 O O . ILE A 1 130 ? -14.174 -22.857 -2.605 1.00 87.50 130 ILE A O 1
ATOM 1053 N N . ILE A 1 131 ? -13.291 -24.080 -4.281 1.00 86.88 131 ILE A N 1
ATOM 1054 C CA . ILE A 1 131 ? -12.070 -24.487 -3.571 1.00 86.88 131 ILE A CA 1
ATOM 1055 C C . ILE A 1 131 ? -10.791 -24.083 -4.308 1.00 86.88 131 ILE A C 1
ATOM 1057 O O . ILE A 1 131 ? -9.718 -24.064 -3.697 1.00 86.88 131 ILE A O 1
ATOM 1061 N N . HIS A 1 132 ? -10.890 -23.707 -5.586 1.00 85.88 132 HIS A N 1
ATOM 1062 C CA . HIS A 1 132 ? -9.743 -23.316 -6.399 1.00 85.88 132 HIS A CA 1
ATOM 1063 C C . HIS A 1 132 ? -9.948 -21.972 -7.110 1.00 85.88 132 HIS A C 1
ATOM 1065 O O . HIS A 1 132 ? -11.054 -21.577 -7.463 1.00 85.88 132 HIS A O 1
ATOM 1071 N N . GLU A 1 133 ? -8.852 -21.241 -7.327 1.00 84.62 133 GLU A N 1
ATOM 1072 C CA . GLU A 1 133 ? -8.879 -19.893 -7.915 1.00 84.62 133 GLU A CA 1
ATOM 1073 C C . GLU A 1 133 ? -9.402 -19.870 -9.360 1.00 84.62 133 GLU A C 1
ATOM 1075 O O . GLU A 1 133 ? -10.096 -18.936 -9.757 1.00 84.62 133 GLU A O 1
ATOM 1080 N N . ASN A 1 134 ? -9.113 -20.913 -10.137 1.00 87.25 134 ASN A N 1
ATOM 1081 C CA . ASN A 1 134 ? -9.539 -21.058 -11.531 1.00 87.25 134 ASN A CA 1
ATOM 1082 C C . ASN A 1 134 ? -11.059 -21.232 -11.703 1.00 87.25 134 ASN A C 1
ATOM 1084 O O . ASN A 1 134 ? -11.562 -21.059 -12.811 1.00 87.25 134 ASN A O 1
ATOM 1088 N N . GLU A 1 135 ? -11.785 -21.558 -10.634 1.00 86.81 135 GLU A N 1
ATOM 1089 C CA . GLU A 1 135 ? -13.248 -21.687 -10.630 1.00 86.81 135 GLU A CA 1
ATOM 1090 C C . GLU A 1 135 ? -13.946 -20.325 -10.461 1.00 86.81 135 GLU A C 1
ATOM 1092 O O . GLU A 1 135 ? -15.153 -20.203 -10.677 1.00 86.81 135 GLU A O 1
ATOM 1097 N N . ILE A 1 136 ? -13.203 -19.276 -10.086 1.00 88.44 136 ILE A N 1
ATOM 1098 C CA . ILE A 1 136 ? -13.775 -17.970 -9.762 1.00 88.44 136 ILE A CA 1
ATOM 1099 C C . ILE A 1 136 ? -13.953 -17.141 -11.035 1.00 88.44 136 ILE A C 1
ATOM 1101 O O . ILE A 1 136 ? -13.007 -16.594 -11.605 1.00 88.44 136 ILE A O 1
ATOM 1105 N N . THR A 1 137 ? -15.203 -16.992 -11.460 1.00 88.94 137 THR A N 1
ATOM 1106 C CA . THR A 1 137 ? -15.583 -16.118 -12.572 1.00 88.94 137 THR A CA 1
ATOM 1107 C C . THR A 1 137 ? -15.756 -14.666 -12.119 1.00 88.94 137 THR A C 1
ATOM 1109 O O . THR A 1 137 ? -15.886 -14.361 -10.932 1.00 88.94 137 THR A O 1
ATOM 1112 N N . TYR A 1 138 ? -15.801 -13.743 -13.084 1.00 88.00 138 TYR A N 1
ATOM 1113 C CA . TYR A 1 138 ? -16.095 -12.329 -12.828 1.00 88.00 138 TYR A CA 1
ATOM 1114 C C . TYR A 1 138 ? -17.399 -12.133 -12.037 1.00 88.00 138 TYR A C 1
ATOM 1116 O O . TYR A 1 138 ? -17.422 -11.378 -11.064 1.00 88.00 138 TYR A O 1
ATOM 1124 N N . ASP A 1 139 ? -18.465 -12.843 -12.414 1.00 89.00 139 ASP A N 1
ATOM 1125 C CA . ASP A 1 139 ? -19.769 -12.721 -11.757 1.00 89.00 139 ASP A CA 1
ATOM 1126 C C . ASP A 1 139 ? -19.717 -13.201 -10.306 1.00 89.00 139 ASP A C 1
ATOM 1128 O O . ASP A 1 139 ? -20.306 -12.567 -9.432 1.00 89.00 139 ASP A O 1
ATOM 1132 N N . ILE A 1 140 ? -18.940 -14.253 -10.026 1.00 91.69 140 ILE A N 1
ATOM 1133 C CA . ILE A 1 140 ? -18.716 -14.749 -8.665 1.00 91.69 140 ILE A CA 1
ATOM 1134 C C . ILE A 1 140 ? -18.012 -13.686 -7.812 1.00 91.69 140 ILE A C 1
ATOM 1136 O O . ILE A 1 140 ? -18.435 -13.438 -6.682 1.00 91.69 140 ILE A O 1
ATOM 1140 N N . TYR A 1 141 ? -16.981 -13.014 -8.338 1.00 91.25 141 TYR A N 1
ATOM 1141 C CA . TYR A 1 141 ? -16.318 -11.914 -7.625 1.00 91.25 141 TYR A CA 1
ATOM 1142 C C . TYR A 1 141 ? -17.285 -10.770 -7.301 1.00 91.25 141 TYR A C 1
ATOM 1144 O O . TYR A 1 141 ? -17.339 -10.297 -6.160 1.00 91.25 141 TYR A O 1
ATOM 1152 N N . VAL A 1 142 ? -18.049 -10.320 -8.301 1.00 91.00 142 VAL A N 1
ATOM 1153 C CA . VAL A 1 142 ? -19.005 -9.215 -8.149 1.00 91.00 142 VAL A CA 1
ATOM 1154 C C . VAL A 1 142 ? -20.087 -9.572 -7.135 1.00 91.00 142 VAL A C 1
ATOM 1156 O O . VAL A 1 142 ? -20.376 -8.768 -6.246 1.00 91.00 142 VAL A O 1
ATOM 1159 N N . ASP A 1 143 ? -20.671 -10.762 -7.250 1.00 92.50 143 ASP A N 1
ATOM 1160 C CA . ASP A 1 143 ? -21.719 -11.247 -6.356 1.00 92.50 143 ASP A CA 1
ATOM 1161 C C . ASP A 1 143 ? -21.211 -11.377 -4.913 1.00 92.50 143 ASP A C 1
ATOM 1163 O O . ASP A 1 143 ? -21.811 -10.830 -3.984 1.00 92.50 143 ASP A O 1
ATOM 1167 N N . PHE A 1 144 ? -20.032 -11.976 -4.720 1.00 93.75 144 PHE A N 1
ATOM 1168 C CA . PHE A 1 144 ? -19.412 -12.108 -3.404 1.00 93.75 144 PHE A CA 1
ATOM 1169 C C . PHE A 1 144 ? -19.184 -10.751 -2.723 1.00 93.75 144 PHE A C 1
ATOM 1171 O O . PHE A 1 144 ? -19.513 -10.569 -1.544 1.00 93.75 144 PHE A O 1
ATOM 1178 N N . ILE A 1 145 ? -18.648 -9.768 -3.453 1.00 92.75 145 ILE A N 1
ATOM 1179 C CA . ILE A 1 145 ? -18.413 -8.425 -2.911 1.00 92.75 145 ILE A CA 1
ATOM 1180 C C . ILE A 1 145 ? -19.736 -7.714 -2.615 1.00 92.75 145 ILE A C 1
ATOM 1182 O O . ILE A 1 145 ? -19.882 -7.136 -1.535 1.00 92.75 145 ILE A O 1
ATOM 1186 N N . LYS A 1 146 ? -20.719 -7.778 -3.523 1.00 91.88 146 LYS A N 1
ATOM 1187 C CA . LYS A 1 146 ? -22.048 -7.180 -3.313 1.00 91.88 146 LYS A CA 1
ATOM 1188 C C . LYS A 1 146 ? -22.750 -7.777 -2.097 1.00 91.88 146 LYS A C 1
ATOM 1190 O O . LYS A 1 146 ? -23.290 -7.023 -1.289 1.00 91.88 146 LYS A O 1
ATOM 1195 N N . LYS A 1 147 ? -22.679 -9.097 -1.905 1.00 92.81 147 LYS A N 1
ATOM 1196 C CA . LYS A 1 147 ? -23.212 -9.780 -0.718 1.00 92.81 147 LYS A CA 1
ATOM 1197 C C . LYS A 1 147 ? -22.562 -9.266 0.568 1.00 92.81 147 LYS A C 1
ATOM 1199 O O . LYS A 1 147 ? -23.267 -8.968 1.532 1.00 92.81 147 LYS A O 1
ATOM 1204 N N . ASN A 1 148 ? -21.236 -9.119 0.589 1.00 93.31 148 ASN A N 1
ATOM 1205 C CA . ASN A 1 148 ? -20.520 -8.573 1.746 1.00 93.31 148 ASN A CA 1
ATOM 1206 C C . ASN A 1 148 ? -20.898 -7.107 2.019 1.00 93.31 148 ASN A C 1
ATOM 1208 O O . ASN A 1 148 ? -21.151 -6.746 3.169 1.00 93.31 148 ASN A O 1
ATOM 1212 N N . LEU A 1 149 ? -20.992 -6.271 0.980 1.00 92.25 149 LEU A N 1
ATOM 1213 C CA . LEU A 1 149 ? -21.444 -4.882 1.104 1.00 92.25 149 LEU A CA 1
ATOM 1214 C C . LEU A 1 149 ? -22.866 -4.801 1.671 1.00 92.25 149 LEU A C 1
ATOM 1216 O O . LEU A 1 149 ? -23.081 -4.090 2.651 1.00 92.25 149 LEU A O 1
ATOM 1220 N N . PHE A 1 150 ? -23.795 -5.602 1.149 1.00 92.81 150 PHE A N 1
ATOM 1221 C CA . PHE A 1 150 ? -25.172 -5.672 1.637 1.00 92.81 150 PHE A CA 1
ATOM 1222 C C . PHE A 1 150 ? -25.248 -6.072 3.120 1.00 92.81 150 PHE A C 1
ATOM 1224 O O . PHE A 1 150 ? -25.949 -5.440 3.911 1.00 92.81 150 PHE A O 1
ATOM 1231 N N . GLN A 1 151 ? -24.478 -7.081 3.543 1.00 92.75 151 GLN A N 1
ATOM 1232 C CA . GLN A 1 151 ? -24.416 -7.481 4.955 1.00 92.75 151 GLN A CA 1
ATOM 1233 C C . GLN A 1 151 ? -23.864 -6.372 5.860 1.00 92.75 151 GLN A C 1
ATOM 1235 O O . GLN A 1 151 ? -24.296 -6.226 7.008 1.00 92.75 151 GLN A O 1
ATOM 1240 N N . LEU A 1 152 ? -22.893 -5.599 5.374 1.00 92.19 152 LEU A N 1
ATOM 1241 C CA . LEU A 1 152 ? -22.342 -4.466 6.111 1.00 92.19 152 LEU A CA 1
ATOM 1242 C C . LEU A 1 152 ? -23.333 -3.297 6.186 1.00 92.19 152 LEU A C 1
ATOM 1244 O O . LEU A 1 152 ? -23.431 -2.671 7.240 1.00 92.19 152 LEU A O 1
ATOM 1248 N N . ASP A 1 153 ? -24.092 -3.036 5.122 1.00 91.88 153 ASP A N 1
ATOM 1249 C CA . ASP A 1 153 ? -25.162 -2.030 5.102 1.00 91.88 153 ASP A CA 1
ATOM 1250 C C . ASP A 1 153 ? -26.276 -2.372 6.102 1.00 91.88 153 ASP A C 1
ATOM 1252 O O . ASP A 1 153 ? -26.723 -1.506 6.864 1.00 91.88 153 ASP A O 1
ATOM 1256 N N . ALA A 1 154 ? -26.663 -3.649 6.177 1.00 91.00 154 ALA A N 1
ATOM 1257 C CA . ALA A 1 154 ? -27.622 -4.137 7.164 1.00 91.00 154 ALA A CA 1
ATOM 1258 C C . ALA A 1 154 ? -27.108 -3.940 8.603 1.00 91.00 154 ALA A C 1
ATOM 1260 O O . ALA A 1 154 ? -27.819 -3.397 9.450 1.00 91.00 154 ALA A O 1
ATOM 1261 N N . LYS A 1 155 ? -25.842 -4.297 8.877 1.00 90.81 155 LYS A N 1
ATOM 1262 C CA . LYS A 1 155 ? -25.208 -4.078 10.194 1.00 90.81 155 LYS A CA 1
ATOM 1263 C C . LYS A 1 155 ? -25.114 -2.598 10.557 1.00 90.81 155 LYS A C 1
ATOM 1265 O O . LYS A 1 155 ? -25.378 -2.238 11.700 1.00 90.81 155 LYS A O 1
ATOM 1270 N N . ALA A 1 156 ? -24.742 -1.741 9.607 1.00 91.56 156 ALA A N 1
ATOM 1271 C CA . ALA A 1 156 ? -24.663 -0.300 9.830 1.00 91.56 156 ALA A CA 1
ATOM 1272 C C . ALA A 1 156 ? -26.037 0.284 10.182 1.00 91.56 156 ALA A C 1
ATOM 1274 O O . ALA A 1 156 ? -26.144 1.067 11.123 1.00 91.56 156 ALA A O 1
ATOM 1275 N N . THR A 1 157 ? -27.082 -0.132 9.462 1.00 92.38 157 THR A N 1
ATOM 1276 C CA . THR A 1 157 ? -28.467 0.277 9.731 1.00 92.38 157 THR A CA 1
ATOM 1277 C C . THR A 1 157 ? -28.912 -0.159 11.125 1.00 92.38 157 THR A C 1
ATOM 1279 O O . THR A 1 157 ? -29.417 0.671 11.879 1.00 92.38 157 THR A O 1
ATOM 1282 N N . LEU A 1 158 ? -28.649 -1.417 11.504 1.00 92.44 158 LEU A N 1
ATOM 1283 C CA . LEU A 1 158 ? -28.960 -1.939 12.838 1.00 92.44 158 LEU A CA 1
ATOM 1284 C C . LEU A 1 158 ? -28.256 -1.139 13.942 1.00 92.44 158 LEU A C 1
ATOM 1286 O O . LEU A 1 158 ? -28.910 -0.642 14.853 1.00 92.44 158 LEU A O 1
ATOM 1290 N N . TYR A 1 159 ? -26.936 -0.953 13.847 1.00 89.88 159 TYR A N 1
ATOM 1291 C CA . TYR A 1 159 ? -26.195 -0.216 14.874 1.00 89.88 159 TYR A CA 1
ATOM 1292 C C . TYR A 1 159 ? -26.605 1.255 14.951 1.00 89.88 159 TYR A C 1
ATOM 1294 O O . TYR A 1 159 ? -26.621 1.819 16.039 1.00 89.88 159 TYR A O 1
ATOM 1302 N N . LYS A 1 160 ? -26.960 1.882 13.823 1.00 89.88 160 LYS A N 1
ATOM 1303 C CA . LYS A 1 160 ? -27.466 3.260 13.805 1.00 89.88 160 LYS A CA 1
ATOM 1304 C C . LYS A 1 160 ? -28.836 3.359 14.477 1.00 89.88 160 LYS A C 1
ATOM 1306 O O . LYS A 1 160 ? -29.079 4.307 15.217 1.00 89.88 160 LYS A O 1
ATOM 1311 N N . TYR A 1 161 ? -29.708 2.379 14.244 1.00 90.50 161 TYR A N 1
ATOM 1312 C CA . TYR A 1 161 ? -30.995 2.284 14.926 1.00 90.50 161 TYR A CA 1
ATOM 1313 C C . TYR A 1 161 ? -30.815 2.115 16.442 1.00 90.50 161 TYR A C 1
ATOM 1315 O O . TYR A 1 161 ? -31.355 2.911 17.206 1.00 90.50 161 TYR A O 1
ATOM 1323 N N . GLU A 1 162 ? -29.996 1.152 16.877 1.00 88.69 162 GLU A N 1
ATOM 1324 C CA . GLU A 1 162 ? -29.705 0.923 18.300 1.00 88.69 162 GLU A CA 1
ATOM 1325 C C . GLU A 1 162 ? -29.060 2.144 18.965 1.00 88.69 162 GLU A C 1
ATOM 1327 O O . GLU A 1 162 ? -29.384 2.474 20.107 1.00 88.69 162 GLU A O 1
ATOM 1332 N N . PHE A 1 163 ? -28.177 2.843 18.246 1.00 87.31 163 PHE A N 1
ATOM 1333 C CA . PHE A 1 163 ? -27.537 4.064 18.724 1.00 87.31 163 PHE A CA 1
ATOM 1334 C C . PHE A 1 163 ? -28.564 5.165 18.965 1.00 87.31 163 PHE A C 1
ATOM 1336 O O . PHE A 1 163 ? -28.592 5.745 20.045 1.00 87.31 163 PHE A O 1
ATOM 1343 N N . ASN A 1 164 ? -29.442 5.417 17.994 1.00 85.94 164 ASN A N 1
ATOM 1344 C CA . ASN A 1 164 ? -30.482 6.432 18.126 1.00 85.94 164 ASN A CA 1
ATOM 1345 C C . ASN A 1 164 ? -31.473 6.082 19.243 1.00 85.94 164 ASN A C 1
ATOM 1347 O O . ASN A 1 164 ? -31.809 6.948 20.043 1.00 85.94 164 ASN A O 1
ATOM 1351 N N . ALA A 1 165 ? -31.893 4.817 19.341 1.00 84.81 165 ALA A N 1
ATOM 1352 C CA . ALA A 1 165 ? -32.780 4.358 20.407 1.00 84.81 165 ALA A CA 1
ATOM 1353 C C . ALA A 1 165 ? -32.147 4.557 21.795 1.00 84.81 165 ALA A C 1
ATOM 1355 O O . ALA A 1 165 ? -32.786 5.098 22.692 1.00 84.81 165 ALA A O 1
ATOM 1356 N N . THR A 1 166 ? -30.872 4.194 21.954 1.00 81.12 166 THR A N 1
ATOM 1357 C CA . THR A 1 166 ? -30.129 4.379 23.213 1.00 81.12 166 THR A CA 1
ATOM 1358 C C . THR A 1 166 ? -29.899 5.864 23.514 1.00 81.12 166 THR A C 1
ATOM 1360 O O . THR A 1 166 ? -30.074 6.291 24.651 1.00 81.12 166 THR A O 1
ATOM 1363 N N . LYS A 1 167 ? -29.589 6.684 22.498 1.00 80.12 167 LYS A N 1
ATOM 1364 C CA . LYS A 1 167 ? -29.447 8.144 22.636 1.00 80.12 167 LYS A CA 1
ATOM 1365 C C . LYS A 1 167 ? -30.745 8.782 23.135 1.00 80.12 167 LYS A C 1
ATOM 1367 O O . LYS A 1 167 ? -30.684 9.646 24.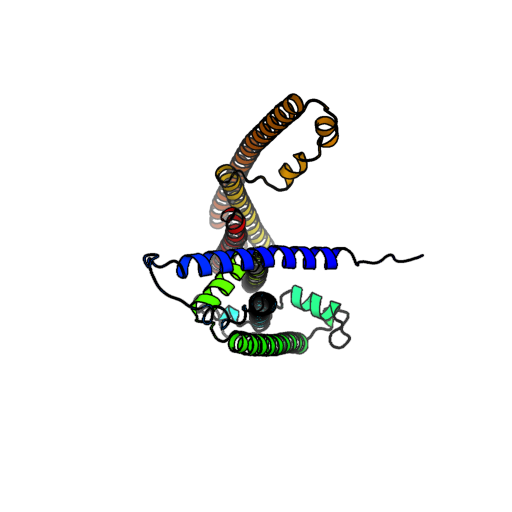004 1.00 80.12 167 LYS A O 1
ATOM 1372 N N . HIS A 1 168 ? -31.897 8.353 22.616 1.00 77.25 168 HIS A N 1
ATOM 1373 C CA . HIS A 1 168 ? -33.201 8.855 23.053 1.00 77.25 168 HIS A CA 1
ATOM 1374 C C . HIS A 1 168 ? -33.523 8.497 24.511 1.00 77.25 168 HIS A C 1
ATOM 1376 O O . HIS A 1 168 ? -34.087 9.337 25.203 1.00 77.25 168 HIS A O 1
ATOM 1382 N N . ARG A 1 169 ? -33.122 7.313 25.002 1.00 74.62 169 ARG A N 1
ATOM 1383 C CA . ARG A 1 169 ? -33.351 6.896 26.402 1.00 74.62 169 ARG A CA 1
ATOM 1384 C C . ARG A 1 169 ? -32.580 7.707 27.442 1.00 74.62 169 ARG A C 1
ATOM 1386 O O . ARG A 1 169 ? -33.014 7.783 28.578 1.00 74.62 169 ARG A O 1
ATOM 1393 N N . ILE A 1 170 ? -31.448 8.307 27.073 1.00 71.31 170 ILE A N 1
ATOM 1394 C CA . ILE A 1 170 ? -30.605 9.065 28.017 1.00 71.31 170 ILE A CA 1
ATOM 1395 C C . ILE A 1 170 ? -31.216 10.449 28.356 1.00 71.31 170 ILE A C 1
ATOM 1397 O O . ILE A 1 170 ? -30.666 11.157 29.193 1.00 71.31 170 ILE A O 1
ATOM 1401 N N . GLU A 1 171 ? -32.344 10.831 27.729 1.00 55.06 171 GLU A N 1
ATOM 1402 C CA . GLU A 1 171 ? -33.240 11.992 27.980 1.00 55.06 171 GLU A CA 1
ATOM 1403 C C . GLU A 1 171 ? -32.610 13.406 28.108 1.00 55.06 171 GLU A C 1
ATOM 1405 O O . GLU A 1 171 ? -33.311 14.408 28.022 1.00 55.06 171 GLU A O 1
ATOM 1410 N N . THR A 1 172 ? -31.283 13.541 28.164 1.00 52.00 172 THR A N 1
ATOM 1411 C CA . THR A 1 172 ? -30.525 14.803 28.317 1.00 52.00 172 THR A CA 1
ATOM 1412 C C . THR A 1 172 ? -29.325 14.908 27.367 1.00 52.00 172 THR A C 1
ATOM 1414 O O . THR A 1 172 ? -28.508 15.829 27.459 1.00 52.00 172 THR A O 1
ATOM 1417 N N . GLY A 1 173 ? -29.195 13.979 26.415 1.00 49.91 173 GLY A N 1
ATOM 1418 C CA . GLY A 1 173 ? -28.053 13.870 25.508 1.00 49.91 173 GLY A CA 1
ATOM 1419 C C . GLY A 1 173 ? -27.992 14.974 24.451 1.00 49.91 173 GLY A C 1
ATOM 1420 O O . GLY A 1 173 ? -28.207 14.703 23.270 1.00 49.91 173 GLY A O 1
ATOM 1421 N N . SER A 1 174 ? -27.658 16.205 24.853 1.00 58.88 174 SER A N 1
ATOM 1422 C CA . SER A 1 174 ? -27.294 17.272 23.915 1.00 58.88 174 SER A CA 1
ATOM 1423 C C . SER A 1 174 ? -26.196 16.784 22.963 1.00 58.88 174 SER A C 1
ATOM 1425 O O . SER A 1 174 ? -25.392 15.907 23.307 1.00 58.88 174 SER A O 1
ATOM 1427 N N . ASP A 1 175 ? -26.102 17.372 21.773 1.00 63.53 175 ASP A N 1
ATOM 1428 C CA . ASP A 1 175 ? -25.065 17.012 20.800 1.00 63.53 175 ASP A CA 1
ATOM 1429 C C . ASP A 1 175 ? -23.640 17.128 21.374 1.00 63.53 175 ASP A C 1
ATOM 1431 O O . ASP A 1 175 ? -22.739 16.423 20.923 1.00 63.53 175 ASP A O 1
ATOM 1435 N N . LYS A 1 176 ? -23.439 17.897 22.457 1.00 63.31 176 LYS A N 1
ATOM 1436 C CA . LYS A 1 176 ? -22.177 17.940 23.215 1.00 63.31 176 LYS A CA 1
ATOM 1437 C C . LYS A 1 176 ? -21.806 16.599 23.861 1.00 63.31 176 LYS A C 1
ATOM 1439 O O . LYS A 1 176 ? -20.628 16.255 23.865 1.00 63.31 176 LYS A O 1
ATOM 1444 N N . LEU A 1 177 ? -22.761 15.835 24.400 1.00 67.00 177 LEU A N 1
ATOM 1445 C CA . LEU A 1 177 ? -22.487 14.506 24.969 1.00 67.00 177 LEU A CA 1
ATOM 1446 C C . LEU A 1 177 ? -22.141 13.506 23.861 1.00 67.00 177 LEU A C 1
ATOM 1448 O O . LEU A 1 177 ? -21.200 12.731 24.005 1.00 67.00 177 LEU A O 1
ATOM 1452 N N . THR A 1 178 ? -22.848 13.588 22.730 1.00 65.69 178 THR A N 1
ATOM 1453 C CA . THR A 1 178 ? -22.566 12.762 21.544 1.00 65.69 178 THR A CA 1
ATOM 1454 C C . THR A 1 178 ? -21.156 13.047 21.019 1.00 65.69 178 THR A C 1
ATOM 1456 O O . THR A 1 178 ? -20.363 12.125 20.862 1.00 65.69 178 THR A O 1
ATOM 1459 N N . HIS A 1 179 ? -20.797 14.327 20.872 1.00 66.62 179 HIS A N 1
ATOM 1460 C CA . HIS A 1 179 ? -19.449 14.742 20.492 1.00 66.62 179 HIS A CA 1
ATOM 1461 C C . HIS A 1 179 ? -18.383 14.288 21.487 1.00 66.62 179 HIS A C 1
ATOM 1463 O O . HIS A 1 179 ? -17.315 13.870 21.060 1.00 66.62 179 HIS A O 1
ATOM 1469 N N . LYS A 1 180 ? -18.650 14.325 22.799 1.00 66.38 180 LYS A N 1
ATOM 1470 C CA . LYS A 1 180 ? -17.706 13.833 23.815 1.00 66.38 180 LYS A CA 1
ATOM 1471 C C . LYS A 1 180 ? -17.515 12.315 23.753 1.00 66.38 180 LYS A C 1
ATOM 1473 O O . LYS A 1 180 ? -16.385 11.857 23.901 1.00 66.38 180 LYS A O 1
ATOM 1478 N N . ILE A 1 181 ? -18.581 11.544 23.524 1.00 70.00 181 ILE A N 1
ATOM 1479 C CA . ILE A 1 181 ? -18.493 10.088 23.327 1.00 70.00 181 ILE A CA 1
ATOM 1480 C C . ILE A 1 181 ? -17.711 9.783 22.051 1.00 70.00 181 ILE A C 1
ATOM 1482 O O . ILE A 1 181 ? -16.809 8.949 22.083 1.00 70.00 181 ILE A O 1
ATOM 1486 N N . ASP A 1 182 ? -17.991 10.486 20.955 1.00 68.00 182 ASP A N 1
ATOM 1487 C CA . ASP A 1 182 ? -17.262 10.323 19.699 1.00 68.00 182 ASP A CA 1
ATOM 1488 C C . ASP A 1 182 ? -15.781 10.673 19.870 1.00 68.00 182 ASP A C 1
ATOM 1490 O O . ASP A 1 182 ? -14.920 9.871 19.515 1.00 68.00 182 ASP A O 1
ATOM 1494 N N . ASP A 1 183 ? -15.463 11.810 20.490 1.00 67.44 183 ASP A N 1
ATOM 1495 C CA . ASP A 1 183 ? -14.091 12.221 20.794 1.00 67.44 183 ASP A CA 1
ATOM 1496 C C . ASP A 1 183 ? -13.371 11.190 21.661 1.00 67.44 183 ASP A C 1
ATOM 1498 O O . ASP A 1 183 ? -12.222 10.836 21.386 1.00 67.44 183 ASP A O 1
ATOM 1502 N N . PHE A 1 184 ? -14.046 10.679 22.689 1.00 67.19 184 PHE A N 1
ATOM 1503 C CA . PHE A 1 184 ? -13.510 9.643 23.557 1.00 67.19 184 PHE A CA 1
ATOM 1504 C C . PHE A 1 184 ? -13.263 8.344 22.784 1.00 67.19 184 PHE A C 1
ATOM 1506 O O . PHE A 1 184 ? -12.189 7.761 22.891 1.00 67.19 184 PHE A O 1
ATOM 1513 N N . VAL A 1 185 ? -14.209 7.892 21.962 1.00 67.56 185 VAL A N 1
ATOM 1514 C CA . VAL A 1 185 ? -14.074 6.667 21.162 1.00 67.56 185 VAL A CA 1
ATOM 1515 C C . VAL A 1 185 ? -12.962 6.809 20.117 1.00 67.56 185 VAL A C 1
ATOM 1517 O O . VAL A 1 185 ? -12.155 5.894 19.931 1.00 67.56 185 VAL A O 1
ATOM 1520 N N . GLN A 1 186 ? -12.854 7.972 19.479 1.00 64.31 186 GLN A N 1
ATOM 1521 C CA . GLN A 1 186 ? -11.800 8.269 18.509 1.00 64.31 186 GLN A CA 1
ATOM 1522 C C . GLN A 1 186 ? -10.410 8.334 19.162 1.00 64.31 186 GLN A C 1
ATOM 1524 O O . GLN A 1 186 ? -9.438 7.841 18.573 1.00 64.31 186 GLN A O 1
ATOM 1529 N N . LYS A 1 187 ? -10.308 8.916 20.368 1.00 58.94 187 LYS A N 1
ATOM 1530 C CA . LYS A 1 187 ? -9.046 9.093 21.112 1.00 58.94 187 LYS A CA 1
ATOM 1531 C C . LYS A 1 187 ? -8.616 7.835 21.881 1.00 58.94 187 LYS A C 1
ATOM 1533 O O . LYS A 1 187 ? -7.441 7.493 21.825 1.00 58.94 187 LYS A O 1
ATOM 1538 N N . ASN A 1 188 ? -9.543 7.108 22.512 1.00 52.97 188 ASN A N 1
ATOM 1539 C CA . ASN A 1 188 ? -9.242 6.040 23.478 1.00 52.97 188 ASN A CA 1
ATOM 1540 C C . ASN A 1 188 ? -9.598 4.611 23.020 1.00 52.97 188 ASN A C 1
ATOM 1542 O O . ASN A 1 188 ? -9.058 3.653 23.569 1.00 52.97 188 ASN A O 1
ATOM 1546 N N . HIS A 1 189 ? -10.452 4.410 22.006 1.00 52.12 189 HIS A N 1
ATOM 1547 C CA . HIS A 1 189 ? -10.980 3.074 21.660 1.00 52.12 189 HIS A CA 1
ATOM 1548 C C . HIS A 1 189 ? -10.419 2.438 20.384 1.00 52.12 189 HIS A C 1
ATOM 1550 O O . HIS A 1 189 ? -11.161 1.812 19.637 1.00 52.12 189 HIS A O 1
ATOM 1556 N N . GLN A 1 190 ? -9.117 2.537 20.107 1.00 60.06 190 GLN A N 1
ATOM 1557 C CA . GLN A 1 190 ? -8.485 1.849 18.961 1.00 60.06 190 GLN A CA 1
ATOM 1558 C C . GLN A 1 190 ? -9.116 2.149 17.580 1.00 60.06 190 GLN A C 1
ATOM 1560 O O . GLN A 1 190 ? -8.632 1.612 16.591 1.00 60.06 190 GLN A O 1
ATOM 1565 N N . VAL A 1 191 ? -10.122 3.030 17.450 1.00 63.47 191 VAL A N 1
ATOM 1566 C CA . VAL A 1 191 ? -10.745 3.379 16.159 1.00 63.47 191 VAL A CA 1
ATOM 1567 C C . VAL A 1 191 ? -9.713 3.995 15.230 1.00 63.47 191 VAL A C 1
ATOM 1569 O O . VAL A 1 191 ? -9.725 3.718 14.038 1.00 63.47 191 VAL A O 1
ATOM 1572 N N . THR A 1 192 ? -8.765 4.755 15.779 1.00 65.88 192 THR A N 1
ATOM 1573 C CA . THR A 1 192 ? -7.609 5.242 15.023 1.00 65.88 192 THR A CA 1
ATOM 1574 C C . THR A 1 192 ? -6.752 4.078 14.507 1.00 65.88 192 THR A C 1
ATOM 1576 O O . THR A 1 192 ? -6.436 4.043 13.326 1.00 65.88 192 THR A O 1
ATOM 1579 N N . ALA A 1 193 ? -6.436 3.075 15.333 1.00 65.75 193 ALA A N 1
ATOM 1580 C CA . ALA A 1 193 ? -5.669 1.903 14.892 1.00 65.75 193 ALA A CA 1
ATOM 1581 C C . ALA A 1 193 ? -6.431 1.062 13.849 1.00 65.75 193 ALA A C 1
ATOM 1583 O O . ALA A 1 193 ? -5.851 0.616 12.861 1.00 65.75 193 ALA A O 1
ATOM 1584 N N . VAL A 1 194 ? -7.744 0.898 14.032 1.00 69.25 194 VAL A N 1
ATOM 1585 C CA . VAL A 1 194 ? -8.655 0.273 13.066 1.00 69.25 194 VAL A CA 1
ATOM 1586 C C . VAL A 1 194 ? -8.640 1.046 11.749 1.00 69.25 194 VAL A C 1
ATOM 1588 O O . VAL A 1 194 ? -8.440 0.443 10.699 1.00 69.25 194 VAL A O 1
ATOM 1591 N N . ARG A 1 195 ? -8.815 2.370 11.796 1.00 80.00 195 ARG A N 1
ATOM 1592 C CA . ARG A 1 195 ? -8.769 3.251 10.628 1.00 80.00 195 ARG A CA 1
ATOM 1593 C C . ARG A 1 195 ? -7.466 3.053 9.865 1.00 80.00 195 ARG A C 1
ATOM 1595 O O . ARG A 1 195 ? -7.527 2.710 8.693 1.00 80.00 195 ARG A O 1
ATOM 1602 N N . LEU A 1 196 ? -6.324 3.198 10.539 1.00 74.81 196 LEU A N 1
ATOM 1603 C CA . LEU A 1 196 ? -4.997 3.060 9.930 1.00 74.81 196 LEU A CA 1
ATOM 1604 C C . LEU A 1 196 ? -4.814 1.676 9.289 1.00 74.81 196 LEU A C 1
ATOM 1606 O O . LEU A 1 196 ? -4.283 1.571 8.188 1.00 74.81 196 LEU A O 1
ATOM 1610 N N . HIS A 1 197 ? -5.303 0.612 9.939 1.00 78.62 197 HIS A N 1
ATOM 1611 C CA . HIS A 1 197 ? -5.276 -0.737 9.372 1.00 78.62 197 HIS A CA 1
ATOM 1612 C C . HIS A 1 197 ? -6.092 -0.844 8.074 1.00 78.62 197 HIS A C 1
ATOM 1614 O O . HIS A 1 197 ? -5.639 -1.461 7.110 1.00 78.62 197 HIS A O 1
ATOM 1620 N N . PHE A 1 198 ? -7.291 -0.257 8.027 1.00 83.81 198 PHE A N 1
ATOM 1621 C CA . PHE A 1 198 ? -8.119 -0.266 6.819 1.00 83.81 198 PHE A CA 1
ATOM 1622 C C . PHE A 1 198 ? -7.576 0.662 5.725 1.00 83.81 198 PHE A C 1
ATOM 1624 O O . PHE A 1 198 ? -7.586 0.259 4.566 1.00 83.81 198 PHE A O 1
ATOM 1631 N N . GLU A 1 199 ? -7.074 1.849 6.071 1.00 84.06 199 GLU A N 1
ATOM 1632 C CA . GLU A 1 199 ? -6.420 2.792 5.147 1.00 84.06 199 GLU A CA 1
ATOM 1633 C C . GLU A 1 199 ? -5.229 2.132 4.448 1.00 84.06 199 GLU A C 1
ATOM 1635 O O . GLU A 1 199 ? -5.223 2.047 3.221 1.00 84.06 199 GLU A O 1
ATOM 1640 N N . ALA A 1 200 ? -4.326 1.502 5.210 1.00 80.44 200 ALA A N 1
ATOM 1641 C CA . ALA A 1 200 ? -3.198 0.756 4.649 1.00 80.44 200 ALA A CA 1
ATOM 1642 C C . ALA A 1 200 ? -3.638 -0.335 3.657 1.00 80.44 200 ALA A C 1
ATOM 1644 O O . ALA A 1 200 ? -3.011 -0.546 2.619 1.00 80.44 200 ALA A O 1
ATOM 1645 N N . ARG A 1 201 ? -4.728 -1.053 3.963 1.00 84.38 201 ARG A N 1
ATOM 1646 C CA . ARG A 1 201 ? -5.255 -2.114 3.088 1.00 84.38 201 ARG A CA 1
ATOM 1647 C C . ARG A 1 201 ? -5.906 -1.572 1.820 1.00 84.38 201 ARG A C 1
ATOM 1649 O O . ARG A 1 201 ? -5.784 -2.215 0.779 1.00 84.38 201 ARG A O 1
ATOM 1656 N N . MET A 1 202 ? -6.620 -0.451 1.915 1.00 88.06 202 MET A N 1
ATOM 1657 C CA . MET A 1 202 ? -7.230 0.210 0.759 1.00 88.06 202 MET A CA 1
ATOM 1658 C C . MET A 1 202 ? -6.146 0.672 -0.208 1.00 88.06 202 MET A C 1
ATOM 1660 O O . MET A 1 202 ? -6.188 0.340 -1.387 1.00 88.06 202 MET A O 1
ATOM 1664 N N . GLU A 1 203 ? -5.128 1.345 0.307 1.00 83.94 203 GLU A N 1
ATOM 1665 C CA . GLU A 1 203 ? -4.030 1.864 -0.503 1.00 83.94 203 GLU A CA 1
ATOM 1666 C C . GLU A 1 203 ? -3.170 0.782 -1.117 1.00 83.94 203 GLU A C 1
ATOM 1668 O O . GLU A 1 203 ? -2.770 0.911 -2.268 1.00 83.94 203 GLU A O 1
ATOM 1673 N N . LEU A 1 204 ? -2.902 -0.299 -0.382 1.00 84.75 204 LEU A N 1
ATOM 1674 C CA . LEU A 1 204 ? -2.190 -1.434 -0.950 1.00 84.75 204 LEU A CA 1
ATOM 1675 C C . LEU A 1 204 ? -2.965 -2.024 -2.134 1.00 84.75 204 LEU A C 1
ATOM 1677 O O . LEU A 1 204 ? -2.364 -2.347 -3.154 1.00 84.75 204 LEU A O 1
ATOM 1681 N N . ALA A 1 205 ? -4.291 -2.137 -2.023 1.00 87.38 205 ALA A N 1
ATOM 1682 C CA . ALA A 1 205 ? -5.123 -2.624 -3.119 1.00 87.38 205 ALA A CA 1
ATOM 1683 C C . ALA A 1 205 ? -5.109 -1.671 -4.324 1.00 87.38 205 ALA A C 1
ATOM 1685 O O . ALA A 1 205 ? -4.937 -2.129 -5.452 1.00 87.38 205 ALA A O 1
ATOM 1686 N N . GLU A 1 206 ? -5.219 -0.360 -4.091 1.00 87.00 206 GLU A N 1
ATOM 1687 C CA . GLU A 1 206 ? -5.110 0.654 -5.147 1.00 87.00 206 GLU A CA 1
ATOM 1688 C C . GLU A 1 206 ? -3.730 0.645 -5.818 1.00 87.00 206 GLU A C 1
ATOM 1690 O O . GLU A 1 206 ? -3.639 0.684 -7.043 1.00 87.00 206 GLU A O 1
ATOM 1695 N N . TYR A 1 207 ? -2.656 0.557 -5.030 1.00 87.44 207 TYR A N 1
ATOM 1696 C CA . TYR A 1 207 ? -1.282 0.495 -5.522 1.00 87.44 207 TYR A CA 1
ATOM 1697 C C . TYR A 1 207 ? -1.068 -0.720 -6.425 1.00 87.44 207 TYR A C 1
ATOM 1699 O O . TYR A 1 207 ? -0.580 -0.557 -7.542 1.00 87.44 207 TYR A O 1
ATOM 1707 N N . VAL A 1 208 ? -1.455 -1.916 -5.959 1.00 86.81 208 VAL A N 1
ATOM 1708 C CA . VAL A 1 208 ? -1.307 -3.167 -6.720 1.00 86.81 208 VAL A CA 1
ATOM 1709 C C . VAL A 1 208 ? -2.114 -3.107 -8.012 1.00 86.81 208 VAL A C 1
ATOM 1711 O O . VAL A 1 208 ? -1.603 -3.482 -9.063 1.00 86.81 208 VAL A O 1
ATOM 1714 N N . TYR A 1 209 ? -3.345 -2.592 -7.952 1.00 88.31 209 TYR A N 1
ATOM 1715 C CA . TYR A 1 209 ? -4.171 -2.390 -9.138 1.00 88.31 209 TYR A CA 1
ATOM 1716 C C . TYR A 1 209 ? -3.469 -1.486 -10.162 1.00 88.31 209 TYR A C 1
ATOM 1718 O O . TYR A 1 209 ? -3.295 -1.876 -11.315 1.00 88.31 209 TYR A O 1
ATOM 1726 N N . LEU A 1 210 ? -3.028 -0.295 -9.744 1.00 87.25 210 LEU A N 1
ATOM 1727 C CA . LEU A 1 210 ? -2.381 0.666 -10.640 1.00 87.25 210 LEU A CA 1
ATOM 1728 C C . LEU A 1 210 ? -1.069 0.125 -11.214 1.00 87.25 210 LEU A C 1
ATOM 1730 O O . LEU A 1 210 ? -0.804 0.312 -12.400 1.00 87.25 210 LEU A O 1
ATOM 1734 N N . ASP A 1 211 ? -0.270 -0.570 -10.404 1.00 88.56 211 ASP A N 1
ATOM 1735 C CA . ASP A 1 211 ? 0.985 -1.168 -10.855 1.00 88.56 211 ASP A CA 1
ATOM 1736 C C . ASP A 1 211 ? 0.755 -2.230 -11.938 1.00 88.56 211 ASP A C 1
ATOM 1738 O O . ASP A 1 211 ? 1.425 -2.212 -12.970 1.00 88.56 211 ASP A O 1
ATOM 1742 N N . GLN A 1 212 ? -0.247 -3.096 -11.758 1.00 87.50 212 GLN A N 1
ATOM 1743 C CA . GLN A 1 212 ? -0.606 -4.107 -12.753 1.00 87.50 212 GLN A CA 1
ATOM 1744 C C . GLN A 1 212 ? -1.173 -3.491 -14.038 1.00 87.50 212 GLN A C 1
ATOM 1746 O O . GLN A 1 212 ? -0.843 -3.953 -15.129 1.00 87.50 212 GLN A O 1
ATOM 1751 N N . VAL A 1 213 ? -1.966 -2.417 -13.942 1.00 86.56 213 VAL A N 1
ATOM 1752 C CA . VAL A 1 213 ? -2.436 -1.669 -15.122 1.00 86.56 213 VAL A CA 1
ATOM 1753 C C . VAL A 1 213 ? -1.258 -1.079 -15.900 1.00 86.56 213 VAL A C 1
ATOM 1755 O O . VAL A 1 213 ? -1.202 -1.210 -17.123 1.00 86.56 213 VAL A O 1
ATOM 1758 N N . LEU A 1 214 ? -0.307 -0.441 -15.212 1.00 88.38 214 LEU A N 1
ATOM 1759 C CA . LEU A 1 214 ? 0.880 0.140 -15.845 1.00 88.38 214 LEU A CA 1
ATOM 1760 C C . LEU A 1 214 ? 1.775 -0.941 -16.458 1.00 88.38 214 LEU A C 1
ATOM 1762 O O . LEU A 1 214 ? 2.262 -0.774 -17.573 1.00 88.38 214 LEU A O 1
ATOM 1766 N N . GLN A 1 215 ? 1.944 -2.070 -15.771 1.00 89.38 215 GLN A N 1
ATOM 1767 C CA . GLN A 1 215 ? 2.680 -3.219 -16.288 1.00 89.38 215 GLN A CA 1
ATOM 1768 C C . GLN A 1 215 ? 2.021 -3.804 -17.540 1.00 89.38 215 GLN A C 1
ATOM 1770 O O . GLN A 1 215 ? 2.710 -4.104 -18.512 1.00 89.38 215 GLN A O 1
ATOM 1775 N N . PHE A 1 216 ? 0.695 -3.940 -17.547 1.00 88.25 216 PHE A N 1
ATOM 1776 C CA . PHE A 1 216 ? -0.040 -4.407 -18.716 1.00 88.25 216 PHE A CA 1
ATOM 1777 C C . PHE A 1 216 ? 0.151 -3.465 -19.909 1.00 88.25 216 PHE A C 1
ATOM 1779 O O . PHE A 1 216 ? 0.518 -3.926 -20.988 1.00 88.25 216 PHE A O 1
ATOM 1786 N N . LYS A 1 217 ? -0.004 -2.149 -19.706 1.00 87.50 217 LYS A N 1
ATOM 1787 C CA . LYS A 1 217 ? 0.267 -1.137 -20.742 1.00 87.50 217 LYS A CA 1
ATOM 1788 C C . LYS A 1 217 ? 1.708 -1.207 -21.248 1.00 87.50 217 LYS A C 1
ATOM 1790 O O . LYS A 1 217 ? 1.936 -1.128 -22.447 1.00 87.50 217 LYS A O 1
ATOM 1795 N N . PHE A 1 218 ? 2.673 -1.425 -20.357 1.00 90.50 218 PHE A N 1
ATOM 1796 C CA . PHE A 1 218 ? 4.075 -1.584 -20.741 1.00 90.50 218 PHE A CA 1
ATOM 1797 C C . PHE A 1 218 ? 4.278 -2.800 -21.652 1.00 90.50 218 PHE A C 1
ATOM 1799 O O . PHE A 1 218 ? 5.000 -2.709 -22.637 1.00 90.50 218 PHE A O 1
ATOM 1806 N N . PHE A 1 219 ? 3.608 -3.925 -21.385 1.00 89.94 219 PHE A N 1
ATOM 1807 C CA . PHE A 1 219 ? 3.680 -5.101 -22.257 1.00 89.94 219 PHE A CA 1
ATOM 1808 C C . PHE A 1 219 ? 2.943 -4.935 -23.593 1.00 89.94 219 PHE A C 1
ATOM 1810 O O . PHE A 1 219 ? 3.322 -5.586 -24.567 1.00 89.94 219 PHE A O 1
ATOM 1817 N N . GLN A 1 220 ? 1.937 -4.059 -23.680 1.00 89.88 220 GLN A N 1
ATOM 1818 C CA . GLN A 1 220 ? 1.280 -3.734 -24.954 1.00 89.88 220 GLN A CA 1
ATOM 1819 C C . GLN A 1 220 ? 2.230 -3.050 -25.947 1.00 89.88 220 GLN A C 1
ATOM 1821 O O . GLN A 1 220 ? 2.080 -3.244 -27.152 1.00 89.88 220 GLN A O 1
ATOM 1826 N N . GLU A 1 221 ? 3.262 -2.359 -25.452 1.00 89.75 221 GLU A N 1
ATOM 1827 C CA . GLU A 1 221 ? 4.352 -1.799 -26.264 1.00 89.75 221 GLU A CA 1
ATOM 1828 C C . GLU A 1 221 ? 5.303 -2.876 -26.830 1.00 89.75 221 GLU A C 1
ATOM 1830 O O . GLU A 1 221 ? 6.256 -2.549 -27.533 1.00 89.75 221 GLU A O 1
ATOM 1835 N N . LYS A 1 222 ? 5.053 -4.163 -26.538 1.00 90.56 222 LYS A N 1
ATOM 1836 C CA . LYS A 1 222 ? 5.846 -5.325 -26.980 1.00 90.56 222 LYS A CA 1
ATOM 1837 C C . LYS A 1 222 ? 7.347 -5.169 -26.683 1.00 90.56 222 LYS A C 1
ATOM 1839 O O . LYS A 1 222 ? 8.165 -5.258 -27.602 1.00 90.56 222 LYS A O 1
ATOM 1844 N N . PRO A 1 223 ? 7.724 -4.947 -25.412 1.00 92.38 223 PRO A N 1
ATOM 1845 C CA . PRO A 1 223 ? 9.116 -4.789 -25.036 1.00 92.38 223 PRO A CA 1
ATOM 1846 C C . PRO A 1 223 ? 9.889 -6.093 -25.257 1.00 92.38 223 PRO A C 1
ATOM 1848 O O . PRO A 1 223 ? 9.375 -7.190 -25.026 1.00 92.38 223 PRO A O 1
ATOM 1851 N N . ASN A 1 224 ? 11.145 -5.970 -25.667 1.00 92.38 224 ASN A N 1
ATOM 1852 C CA . ASN A 1 224 ? 12.084 -7.080 -25.707 1.00 92.38 224 ASN A CA 1
ATOM 1853 C C . ASN A 1 224 ? 12.588 -7.429 -24.289 1.00 92.38 224 ASN A C 1
ATOM 1855 O O . ASN A 1 224 ? 12.349 -6.712 -23.313 1.00 92.38 224 ASN A O 1
ATOM 1859 N N . GLU A 1 225 ? 13.319 -8.536 -24.164 1.00 91.56 225 GLU A N 1
ATOM 1860 C CA . GLU A 1 225 ? 13.806 -9.022 -22.868 1.00 91.56 225 GLU A CA 1
ATOM 1861 C C . GLU A 1 225 ? 14.719 -8.016 -22.144 1.00 91.56 225 GLU A C 1
ATOM 1863 O O . GLU A 1 225 ? 14.632 -7.864 -20.923 1.00 91.56 225 GLU A O 1
ATOM 1868 N N . GLN A 1 226 ? 15.571 -7.299 -22.881 1.00 88.81 226 GLN A N 1
ATOM 1869 C CA . GLN A 1 226 ? 16.457 -6.288 -22.303 1.00 88.81 226 GLN A CA 1
ATOM 1870 C C . GLN A 1 226 ? 15.650 -5.112 -21.739 1.00 88.81 226 GLN A C 1
ATOM 1872 O O . GLN A 1 226 ? 15.857 -4.730 -20.591 1.00 88.81 226 GLN A O 1
ATOM 1877 N N . GLN A 1 227 ? 14.686 -4.580 -22.495 1.00 91.06 227 GLN A N 1
ATOM 1878 C CA . GLN A 1 227 ? 13.805 -3.486 -22.071 1.00 91.06 227 GLN A CA 1
ATOM 1879 C C . GLN A 1 227 ? 12.981 -3.868 -20.832 1.00 91.06 227 GLN A C 1
ATOM 1881 O O . GLN A 1 227 ? 12.810 -3.046 -19.929 1.00 91.06 227 GLN A O 1
ATOM 1886 N N . ILE A 1 228 ? 12.518 -5.123 -20.747 1.00 92.25 228 ILE A N 1
ATOM 1887 C CA . ILE A 1 228 ? 11.844 -5.655 -19.553 1.00 92.25 228 ILE A CA 1
ATOM 1888 C C . ILE A 1 228 ? 12.795 -5.640 -18.350 1.00 92.25 228 ILE A C 1
ATOM 1890 O O . ILE A 1 228 ? 12.424 -5.135 -17.288 1.00 92.25 228 ILE A O 1
ATOM 1894 N N . LYS A 1 229 ? 14.023 -6.155 -18.510 1.00 91.00 229 LYS A N 1
ATOM 1895 C CA . LYS A 1 229 ? 15.046 -6.165 -17.449 1.00 91.00 229 LYS A CA 1
ATOM 1896 C C . LYS A 1 229 ? 15.381 -4.749 -16.980 1.00 91.00 229 LYS A C 1
ATOM 1898 O O . LYS A 1 229 ? 15.375 -4.491 -15.782 1.00 91.00 229 LYS A O 1
ATOM 1903 N N . LEU A 1 230 ? 15.584 -3.821 -17.913 1.00 90.38 230 LEU A N 1
ATOM 1904 C CA . LEU A 1 230 ? 15.825 -2.402 -17.639 1.00 90.38 230 LEU A CA 1
ATOM 1905 C C . LEU A 1 230 ? 14.691 -1.787 -16.810 1.00 90.38 230 LEU A C 1
ATOM 1907 O O . LEU A 1 230 ? 14.945 -1.224 -15.745 1.00 90.38 230 LEU A O 1
ATOM 1911 N N . ALA A 1 231 ? 13.438 -1.949 -17.240 1.00 91.12 231 ALA A N 1
ATOM 1912 C CA . ALA A 1 231 ? 12.278 -1.435 -16.513 1.00 91.12 231 ALA A CA 1
ATOM 1913 C C . ALA A 1 231 ? 12.171 -2.013 -15.088 1.00 91.12 231 ALA A C 1
ATOM 1915 O O . ALA A 1 231 ? 11.895 -1.277 -14.136 1.00 91.12 231 ALA A O 1
ATOM 1916 N N . GLN A 1 232 ? 12.425 -3.317 -14.926 1.00 91.25 232 GLN A N 1
ATOM 1917 C CA . GLN A 1 232 ? 12.437 -3.983 -13.620 1.00 91.25 232 GLN A CA 1
ATOM 1918 C C . GLN A 1 232 ? 13.547 -3.444 -12.712 1.00 91.25 232 GLN A C 1
ATOM 1920 O O . GLN A 1 232 ? 13.279 -3.143 -11.548 1.00 91.25 232 GLN A O 1
ATOM 1925 N N . SER A 1 233 ? 14.763 -3.268 -13.236 1.00 91.62 233 SER A N 1
ATOM 1926 C CA . SER A 1 233 ? 15.896 -2.705 -12.496 1.00 91.62 233 SER A CA 1
ATOM 1927 C C . SER A 1 233 ? 15.617 -1.280 -12.019 1.00 91.62 233 SER A C 1
ATOM 1929 O O . SER A 1 233 ? 15.827 -0.989 -10.842 1.00 91.62 233 SER A O 1
ATOM 1931 N N . ILE A 1 234 ? 15.067 -0.420 -12.883 1.00 91.94 234 ILE A N 1
ATOM 1932 C CA . ILE A 1 234 ? 14.701 0.963 -12.531 1.00 91.94 234 ILE A CA 1
ATOM 1933 C C . ILE A 1 234 ? 13.695 0.978 -11.372 1.00 91.94 234 ILE A C 1
ATOM 1935 O O . ILE A 1 234 ? 13.893 1.674 -10.374 1.00 91.94 234 ILE A O 1
ATOM 1939 N N . CYS A 1 235 ? 12.629 0.177 -11.473 1.00 90.81 235 CYS A N 1
ATOM 1940 C CA . CYS A 1 235 ? 11.595 0.109 -10.440 1.00 90.81 235 CYS A CA 1
ATOM 1941 C C . CYS A 1 235 ? 12.133 -0.472 -9.121 1.00 90.81 235 CYS A C 1
ATOM 1943 O O . CYS A 1 235 ? 11.791 0.019 -8.045 1.00 90.81 235 CYS A O 1
ATOM 1945 N N . ALA A 1 236 ? 12.987 -1.498 -9.188 1.00 90.25 236 ALA A N 1
ATOM 1946 C CA . ALA A 1 236 ? 13.580 -2.126 -8.012 1.00 90.25 236 ALA A CA 1
ATOM 1947 C C . ALA A 1 236 ? 14.522 -1.174 -7.261 1.00 90.25 236 ALA A C 1
ATOM 1949 O O . ALA A 1 236 ? 14.424 -1.062 -6.037 1.00 90.25 236 ALA A O 1
ATOM 1950 N N . LEU A 1 237 ? 15.390 -0.457 -7.981 1.00 91.50 237 LEU A N 1
ATOM 1951 C CA . LEU A 1 237 ? 16.297 0.526 -7.388 1.00 91.50 237 LEU A CA 1
ATOM 1952 C C . LEU A 1 237 ? 15.522 1.700 -6.776 1.00 91.50 237 LEU A C 1
ATOM 1954 O O . LEU A 1 237 ? 15.804 2.084 -5.642 1.00 91.50 237 LEU A O 1
ATOM 1958 N N . GLN A 1 238 ? 14.489 2.201 -7.466 1.00 91.38 238 GLN A N 1
ATOM 1959 C CA . GLN A 1 238 ? 13.602 3.234 -6.922 1.00 91.38 238 GLN A CA 1
ATOM 1960 C C . GLN A 1 238 ? 12.935 2.763 -5.621 1.00 91.38 238 GLN A C 1
ATOM 1962 O O . GLN A 1 238 ? 12.929 3.483 -4.627 1.00 91.38 238 GLN A O 1
ATOM 1967 N N . LEU A 1 239 ? 12.404 1.537 -5.586 1.00 88.31 239 LEU A N 1
ATOM 1968 C CA . LEU A 1 239 ? 11.778 0.989 -4.383 1.00 88.31 239 LEU A CA 1
ATOM 1969 C C . LEU A 1 239 ? 12.764 0.870 -3.211 1.00 88.31 239 LEU A C 1
ATOM 1971 O O . LEU A 1 239 ? 12.387 1.148 -2.073 1.00 88.31 239 LEU A O 1
ATOM 1975 N N . GLN A 1 240 ? 14.003 0.441 -3.465 1.00 89.56 240 GLN A N 1
ATOM 1976 C CA . GLN A 1 240 ? 15.041 0.333 -2.432 1.00 89.56 240 GLN A CA 1
ATOM 1977 C C . GLN A 1 240 ? 15.410 1.701 -1.859 1.00 89.56 240 GLN A C 1
ATOM 1979 O O . GLN A 1 240 ? 15.396 1.868 -0.637 1.00 89.56 240 GLN A O 1
ATOM 1984 N N . LYS A 1 241 ? 15.663 2.676 -2.740 1.00 90.44 241 LYS A N 1
ATOM 1985 C CA . LYS A 1 241 ? 15.914 4.073 -2.380 1.00 90.44 241 LYS A CA 1
ATOM 1986 C C . LYS A 1 241 ? 14.812 4.605 -1.464 1.00 90.44 241 LYS A C 1
ATOM 1988 O O . LYS A 1 241 ? 15.090 4.975 -0.325 1.00 90.44 241 LYS A O 1
ATOM 1993 N N . GLU A 1 242 ? 13.559 4.550 -1.910 1.00 87.81 242 GLU A N 1
ATOM 1994 C CA . GLU A 1 242 ? 12.435 5.115 -1.155 1.00 87.81 242 GLU A CA 1
ATOM 1995 C C . GLU A 1 242 ? 12.216 4.406 0.187 1.00 87.81 242 GLU A C 1
ATOM 1997 O O . GLU A 1 242 ? 11.962 5.055 1.199 1.00 87.81 242 GLU A O 1
ATOM 2002 N N . LYS A 1 243 ? 12.354 3.073 0.242 1.00 85.50 243 LYS A N 1
ATOM 2003 C CA . LYS A 1 243 ? 12.260 2.333 1.512 1.00 85.50 243 LYS A CA 1
ATOM 2004 C C . LYS A 1 243 ? 13.320 2.780 2.515 1.00 85.50 243 LYS A C 1
ATOM 2006 O O . LYS A 1 243 ? 12.983 2.997 3.677 1.00 85.50 243 LYS A O 1
ATOM 2011 N N . SER A 1 244 ? 14.568 2.928 2.069 1.00 85.31 244 SER A N 1
ATOM 2012 C CA . SER A 1 244 ? 15.670 3.352 2.939 1.00 85.31 244 SER A CA 1
ATOM 2013 C C . SER A 1 244 ? 15.484 4.778 3.459 1.00 85.31 244 SER A C 1
ATOM 2015 O O . SER A 1 244 ? 15.632 5.015 4.657 1.00 85.31 244 SER A O 1
ATOM 2017 N N . GLU A 1 245 ? 15.031 5.698 2.601 1.00 86.25 245 GLU A N 1
ATOM 2018 C CA . GLU A 1 245 ? 14.739 7.076 2.995 1.00 86.25 245 GLU A CA 1
ATOM 2019 C C . GLU A 1 245 ? 13.628 7.124 4.049 1.00 86.25 245 GLU A C 1
ATOM 2021 O O . GLU A 1 245 ? 13.757 7.792 5.076 1.00 86.25 245 GLU A O 1
ATOM 2026 N N . GLN A 1 246 ? 12.549 6.363 3.853 1.00 83.25 246 GLN A N 1
ATOM 2027 C CA . GLN A 1 246 ? 11.472 6.336 4.834 1.00 83.25 246 GLN A CA 1
ATOM 2028 C C . GLN A 1 246 ? 11.862 5.638 6.149 1.00 83.25 246 GLN A C 1
ATOM 2030 O O . GLN A 1 246 ? 11.422 6.064 7.219 1.00 83.25 246 GLN A O 1
ATOM 2035 N N . GLU A 1 247 ? 12.691 4.590 6.118 1.00 81.19 247 GLU A N 1
ATOM 2036 C CA . GLU A 1 247 ? 13.261 3.981 7.332 1.00 81.19 247 GLU A CA 1
ATOM 2037 C C . GLU A 1 247 ? 14.107 4.980 8.119 1.00 81.19 247 GLU A C 1
ATOM 2039 O O . GLU A 1 247 ? 13.944 5.104 9.334 1.00 81.19 247 GLU A O 1
ATOM 2044 N N . LEU A 1 248 ? 14.943 5.755 7.428 1.00 82.56 248 LEU A N 1
ATOM 2045 C CA . LEU A 1 248 ? 15.732 6.809 8.046 1.00 82.56 248 LEU A CA 1
ATOM 2046 C C . LEU A 1 248 ? 14.848 7.857 8.733 1.00 82.56 248 LEU A C 1
ATOM 2048 O O . LEU A 1 248 ? 15.114 8.246 9.873 1.00 82.56 248 LEU A O 1
ATOM 2052 N N . ILE A 1 249 ? 13.781 8.297 8.060 1.00 80.69 249 ILE A N 1
ATOM 2053 C CA . ILE A 1 249 ? 12.801 9.222 8.638 1.00 80.69 249 ILE A CA 1
ATOM 2054 C C . ILE A 1 249 ? 12.221 8.623 9.923 1.00 80.69 249 ILE A C 1
ATOM 2056 O O . ILE A 1 249 ? 12.221 9.295 10.952 1.00 80.69 249 ILE A O 1
ATOM 2060 N N . LEU A 1 250 ? 11.799 7.354 9.917 1.00 74.75 250 LEU A N 1
ATOM 2061 C CA . LEU A 1 250 ? 11.282 6.703 11.126 1.00 74.75 250 LEU A CA 1
ATOM 2062 C C . LEU A 1 250 ? 12.290 6.665 12.268 1.00 74.75 250 LEU A C 1
ATOM 2064 O O . LEU A 1 250 ? 11.897 6.923 13.402 1.00 74.75 250 LEU A O 1
ATOM 2068 N N . PHE A 1 251 ? 13.561 6.358 12.006 1.00 75.75 251 PHE A N 1
ATOM 2069 C CA . PHE A 1 251 ? 14.576 6.346 13.059 1.00 75.75 251 PHE A CA 1
ATOM 2070 C C . PHE A 1 251 ? 14.817 7.746 13.630 1.00 75.75 251 PHE A C 1
ATOM 2072 O O . PHE A 1 251 ? 14.841 7.907 14.851 1.00 75.75 251 PHE A O 1
ATOM 2079 N N . LYS A 1 252 ? 14.878 8.775 12.773 1.00 77.00 252 LYS A N 1
ATOM 2080 C CA . LYS A 1 252 ? 14.968 10.183 13.198 1.00 77.00 252 LYS A CA 1
ATOM 2081 C C . LYS A 1 252 ? 13.768 10.599 14.052 1.00 77.00 252 LYS A C 1
ATOM 2083 O O . LYS A 1 252 ? 13.943 11.200 15.110 1.00 77.00 252 LYS A O 1
ATOM 2088 N N . PHE A 1 253 ? 12.556 10.219 13.647 1.00 70.75 253 PHE A N 1
ATOM 2089 C CA . PHE A 1 253 ? 11.346 10.405 14.451 1.00 70.75 253 PHE A CA 1
ATOM 2090 C C . PHE A 1 253 ? 11.408 9.616 15.772 1.00 70.75 253 PHE A C 1
ATOM 2092 O O . PHE A 1 253 ? 11.072 10.155 16.824 1.00 70.75 253 PHE A O 1
ATOM 2099 N N . GLY A 1 254 ? 11.882 8.371 15.758 1.00 66.50 254 GLY A N 1
ATOM 2100 C CA . GLY A 1 254 ? 12.061 7.547 16.956 1.00 66.50 254 GLY A CA 1
ATOM 2101 C C . GLY A 1 254 ? 12.995 8.190 17.984 1.00 66.50 254 GLY A C 1
ATOM 2102 O O . GLY A 1 254 ? 12.672 8.201 19.173 1.00 66.50 254 GLY A O 1
ATOM 2103 N N . ILE A 1 255 ? 14.092 8.811 17.533 1.00 68.62 255 ILE A N 1
ATOM 2104 C CA . ILE A 1 255 ? 14.989 9.611 18.383 1.00 68.62 255 ILE A CA 1
ATOM 2105 C C . ILE A 1 255 ? 14.238 10.799 18.998 1.00 68.62 255 ILE A C 1
ATOM 2107 O O . ILE A 1 255 ? 14.266 10.968 20.218 1.00 68.62 255 ILE A O 1
ATOM 2111 N N . LEU A 1 256 ? 13.534 11.592 18.180 1.00 66.00 256 LEU A N 1
ATOM 2112 C CA . LEU A 1 256 ? 12.801 12.782 18.638 1.00 66.00 256 LEU A CA 1
ATOM 2113 C C . LEU A 1 256 ? 11.753 12.452 19.711 1.00 66.00 256 LEU A C 1
ATOM 2115 O O . LEU A 1 256 ? 11.617 13.181 20.691 1.00 66.00 256 LEU A O 1
ATOM 2119 N N . TYR A 1 257 ? 11.044 11.334 19.550 1.00 64.50 257 TYR A N 1
ATOM 2120 C CA . TYR A 1 257 ? 9.964 10.919 20.449 1.00 64.50 257 TYR A CA 1
ATOM 2121 C C . TYR A 1 257 ? 10.388 9.873 21.490 1.00 64.50 257 TYR A C 1
ATOM 2123 O O . TYR A 1 257 ? 9.528 9.335 22.186 1.00 64.50 257 TYR A O 1
ATOM 2131 N N . LYS A 1 258 ? 11.692 9.574 21.617 1.00 63.38 258 LYS A N 1
ATOM 2132 C CA . LYS A 1 258 ? 12.248 8.552 22.531 1.00 63.38 258 LYS A CA 1
ATOM 2133 C C . LYS A 1 258 ? 11.540 7.192 22.431 1.00 63.38 258 LYS A C 1
ATOM 2135 O O . LYS A 1 258 ? 11.391 6.484 23.428 1.00 63.38 258 LYS A O 1
ATOM 2140 N N . LYS A 1 259 ? 11.083 6.829 21.233 1.00 62.09 259 LYS A N 1
ATOM 2141 C CA . LYS A 1 259 ? 10.382 5.571 20.963 1.00 62.09 259 LYS A CA 1
ATOM 2142 C C . LYS A 1 259 ? 11.289 4.665 20.145 1.00 62.09 259 LYS A C 1
ATOM 2144 O O . LYS A 1 259 ? 11.789 5.048 19.090 1.00 62.09 259 LYS A O 1
ATOM 2149 N N . LEU A 1 260 ? 11.506 3.468 20.671 1.00 59.59 260 LEU A N 1
ATOM 2150 C CA . LEU A 1 260 ? 12.425 2.495 20.103 1.00 59.59 260 LEU A CA 1
ATOM 2151 C C . LEU A 1 260 ? 11.695 1.558 19.139 1.00 59.59 260 LEU A C 1
ATOM 2153 O O . LEU A 1 260 ? 10.537 1.216 19.389 1.00 59.59 260 LEU A O 1
ATOM 2157 N N . PRO A 1 261 ? 12.368 1.114 18.067 1.00 61.47 261 PRO A N 1
ATOM 2158 C CA . PRO A 1 261 ? 11.936 -0.021 17.270 1.00 61.47 261 PRO A CA 1
ATOM 2159 C C . PRO A 1 261 ? 11.680 -1.239 18.157 1.00 61.47 261 PRO A C 1
ATOM 2161 O O . PRO A 1 261 ? 12.412 -1.476 19.120 1.00 61.47 261 PRO A O 1
ATOM 2164 N N . ASP A 1 262 ? 10.706 -2.064 17.780 1.00 60.91 262 ASP A N 1
ATOM 2165 C CA . ASP A 1 262 ? 10.367 -3.286 18.518 1.00 60.91 262 ASP A CA 1
ATOM 2166 C C . ASP A 1 262 ? 11.565 -4.239 18.675 1.00 60.91 262 ASP A C 1
ATOM 2168 O O . ASP A 1 262 ? 11.694 -4.913 19.696 1.00 60.91 262 ASP A O 1
ATOM 2172 N N . SER A 1 263 ? 12.505 -4.224 17.723 1.00 58.28 263 SER A N 1
ATOM 2173 C CA . SER A 1 263 ? 13.763 -4.980 17.793 1.00 58.28 263 SER A CA 1
ATOM 2174 C C . SER A 1 263 ? 14.682 -4.560 18.947 1.00 58.28 263 SER A C 1
ATOM 2176 O O . SER A 1 263 ? 15.453 -5.382 19.432 1.00 58.28 263 SER A O 1
ATOM 2178 N N . LEU A 1 264 ? 14.590 -3.311 19.417 1.00 58.97 264 LEU A N 1
ATOM 2179 C CA . LEU A 1 264 ? 15.314 -2.808 20.590 1.00 58.97 264 LEU A CA 1
ATOM 2180 C C . LEU A 1 264 ? 14.490 -2.900 21.883 1.00 58.97 264 LEU A C 1
ATOM 2182 O O . LEU A 1 264 ? 15.056 -2.805 22.973 1.00 58.97 264 LEU A O 1
ATOM 2186 N N . ASN A 1 265 ? 13.174 -3.117 21.790 1.00 55.59 265 ASN A N 1
ATOM 2187 C CA . ASN A 1 265 ? 12.328 -3.401 22.954 1.00 55.59 265 ASN A CA 1
ATOM 2188 C C . ASN A 1 265 ? 12.577 -4.816 23.508 1.00 55.59 265 ASN A C 1
ATOM 2190 O O . ASN A 1 265 ? 12.385 -5.043 24.695 1.00 55.59 265 ASN A O 1
ATOM 2194 N N . ALA A 1 266 ? 13.114 -5.737 22.700 1.00 55.25 266 ALA A N 1
ATOM 2195 C CA . ALA A 1 266 ? 13.543 -7.066 23.150 1.00 55.25 266 ALA A CA 1
ATOM 2196 C C . ALA A 1 266 ? 14.710 -7.045 24.166 1.00 55.25 266 ALA A C 1
ATOM 2198 O O . ALA A 1 266 ? 14.934 -8.027 24.866 1.00 55.25 266 ALA A O 1
ATOM 2199 N N . LEU A 1 267 ? 15.424 -5.918 24.308 1.00 54.66 267 LEU A N 1
ATOM 2200 C CA . LEU A 1 267 ? 16.431 -5.718 25.364 1.00 54.66 267 LEU A CA 1
ATOM 2201 C C . LEU A 1 267 ? 15.815 -5.583 26.775 1.00 54.66 267 LEU A C 1
ATOM 2203 O O . LEU A 1 267 ? 16.549 -5.376 27.739 1.00 54.66 267 LEU A O 1
ATOM 2207 N N . GLU A 1 268 ? 14.487 -5.664 26.915 1.00 53.09 268 GLU A N 1
ATOM 2208 C CA . GLU A 1 268 ? 13.774 -5.548 28.197 1.00 53.09 268 GLU A CA 1
ATOM 2209 C C . GLU A 1 268 ? 13.695 -6.847 29.014 1.00 53.09 268 GLU A C 1
ATOM 2211 O O . GLU A 1 268 ? 13.170 -6.831 30.131 1.00 53.09 268 GLU A O 1
ATOM 2216 N N . GLU A 1 269 ? 14.247 -7.965 28.536 1.00 52.47 269 GLU A N 1
ATOM 2217 C CA . GLU A 1 269 ? 14.202 -9.223 29.285 1.00 52.47 269 GLU A CA 1
ATOM 2218 C C . GLU A 1 269 ? 15.256 -9.293 30.412 1.00 52.47 269 GLU A C 1
ATOM 2220 O O . GLU A 1 269 ? 16.267 -9.984 30.339 1.00 52.47 269 GLU A O 1
ATOM 2225 N N . THR A 1 270 ? 14.881 -8.678 31.545 1.00 51.19 270 THR A N 1
ATOM 2226 C CA . THR A 1 270 ? 15.227 -9.008 32.951 1.00 51.19 270 THR A CA 1
ATOM 2227 C C . THR A 1 270 ? 16.626 -8.644 33.503 1.00 51.19 270 THR A C 1
ATOM 2229 O O . THR A 1 270 ? 17.639 -8.798 32.829 1.00 51.19 270 THR A O 1
ATOM 2232 N N . PRO A 1 271 ? 16.691 -8.168 34.778 1.00 51.56 271 PRO A N 1
ATOM 2233 C CA . PRO A 1 271 ? 16.239 -8.959 35.923 1.00 51.56 271 PRO A CA 1
ATOM 2234 C C . PRO A 1 271 ? 15.378 -8.194 36.940 1.00 51.56 271 PRO A C 1
ATOM 2236 O O . PRO A 1 271 ? 15.848 -7.733 37.981 1.00 51.56 271 PRO A O 1
ATOM 2239 N N . SER A 1 272 ? 14.065 -8.154 36.701 1.00 57.69 272 SER A N 1
ATOM 2240 C CA . SER A 1 272 ? 13.093 -7.793 37.741 1.00 57.69 272 SER A CA 1
ATOM 2241 C C . SER A 1 272 ? 13.187 -8.741 38.947 1.00 57.69 272 SER A C 1
ATOM 2243 O O . SER A 1 272 ? 13.073 -8.298 40.085 1.00 57.69 272 SER A O 1
ATOM 2245 N N . THR A 1 273 ? 13.496 -10.022 38.736 1.00 55.12 273 THR A N 1
ATOM 2246 C CA . THR A 1 273 ? 13.655 -11.032 39.795 1.00 55.12 273 THR A CA 1
ATOM 2247 C C . THR A 1 273 ? 14.849 -10.786 40.730 1.00 55.12 273 THR A C 1
ATOM 2249 O O . THR A 1 273 ? 14.680 -10.926 41.935 1.00 55.12 273 THR A O 1
ATOM 2252 N N . LEU A 1 274 ? 16.021 -10.350 40.238 1.00 60.47 274 LEU A N 1
ATOM 2253 C CA . LEU A 1 274 ? 17.188 -10.052 41.102 1.00 60.47 274 LEU A CA 1
ATOM 2254 C C . LEU A 1 274 ? 17.056 -8.735 41.880 1.00 60.47 274 LEU A C 1
ATOM 2256 O O . LEU A 1 274 ? 17.558 -8.620 42.998 1.00 60.47 274 LEU A O 1
ATOM 2260 N N . ILE A 1 275 ? 16.392 -7.726 41.309 1.00 61.34 275 ILE A N 1
ATOM 2261 C CA . ILE A 1 275 ? 16.203 -6.434 41.987 1.00 61.34 275 ILE A CA 1
ATOM 2262 C C . ILE A 1 275 ? 15.099 -6.557 43.047 1.00 61.34 275 ILE A C 1
ATOM 2264 O O . ILE A 1 275 ? 15.246 -6.050 44.158 1.00 61.34 275 ILE A O 1
ATOM 2268 N N . THR A 1 276 ? 14.015 -7.281 42.754 1.00 64.62 276 THR A N 1
ATOM 2269 C CA . THR A 1 276 ? 12.902 -7.484 43.702 1.00 64.62 276 THR A CA 1
ATOM 2270 C C . THR A 1 276 ? 13.282 -8.306 44.937 1.00 64.62 276 THR A C 1
ATOM 2272 O O . THR A 1 276 ? 12.672 -8.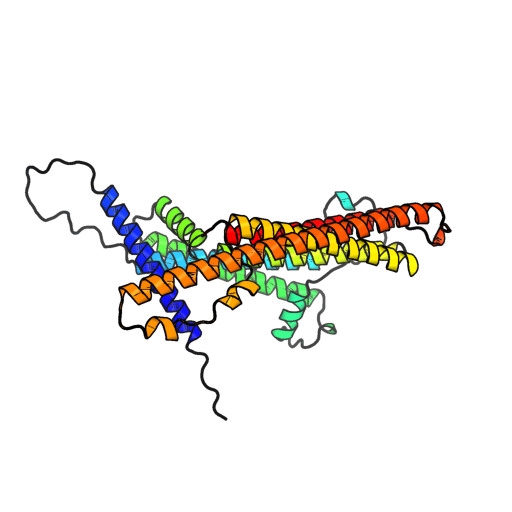099 45.985 1.00 64.62 276 THR A O 1
ATOM 2275 N N . SER A 1 277 ? 14.320 -9.152 44.871 1.00 71.31 277 SER A N 1
ATOM 2276 C CA . SER A 1 277 ? 14.842 -9.903 46.026 1.00 71.31 277 SER A CA 1
ATOM 2277 C C . SER A 1 277 ? 15.639 -9.065 47.039 1.00 71.31 277 SER A C 1
ATOM 2279 O O . SER A 1 277 ? 15.982 -9.565 48.108 1.00 71.31 277 SER A O 1
ATOM 2281 N N . ILE A 1 278 ? 15.939 -7.793 46.748 1.00 77.00 278 ILE A N 1
ATOM 2282 C CA . ILE A 1 278 ? 16.689 -6.913 47.658 1.00 77.00 278 ILE A CA 1
ATOM 2283 C C . ILE A 1 278 ? 15.766 -6.421 48.777 1.00 77.00 278 ILE A C 1
ATOM 2285 O O . ILE A 1 278 ? 14.870 -5.612 48.542 1.00 77.00 278 ILE A O 1
ATOM 2289 N N . THR A 1 279 ? 16.000 -6.851 50.016 1.00 78.00 279 THR A N 1
ATOM 2290 C CA . THR A 1 279 ? 15.186 -6.489 51.194 1.00 78.00 279 THR A CA 1
ATOM 2291 C C . THR A 1 279 ? 15.191 -4.991 51.505 1.00 78.00 279 THR A C 1
ATOM 2293 O O . THR A 1 279 ? 14.143 -4.444 51.842 1.00 78.00 279 THR A O 1
ATOM 2296 N N . ASN A 1 280 ? 16.320 -4.299 51.325 1.00 86.56 280 ASN A N 1
ATOM 2297 C CA . ASN A 1 280 ? 16.420 -2.853 51.542 1.00 86.56 280 ASN A CA 1
ATOM 2298 C C . ASN A 1 280 ? 15.709 -2.063 50.422 1.00 86.56 280 ASN A C 1
ATOM 2300 O O . ASN A 1 280 ? 16.134 -2.086 49.265 1.00 86.56 280 ASN A O 1
ATOM 2304 N N . SER A 1 281 ? 14.646 -1.334 50.775 1.00 80.81 281 SER A N 1
ATOM 2305 C CA . SER A 1 281 ? 13.817 -0.568 49.835 1.00 80.81 281 SER A CA 1
ATOM 2306 C C . SER A 1 281 ? 14.570 0.576 49.148 1.00 80.81 281 SER A C 1
ATOM 2308 O O . SER A 1 281 ? 14.475 0.711 47.930 1.00 80.81 281 SER A O 1
ATOM 2310 N N . GLN A 1 282 ? 15.376 1.350 49.882 1.00 81.94 282 GLN A N 1
ATOM 2311 C CA . GLN A 1 282 ? 16.164 2.448 49.307 1.00 81.94 282 GLN A CA 1
ATOM 2312 C C . GLN A 1 282 ? 17.237 1.937 48.343 1.00 81.94 282 GLN A C 1
ATOM 2314 O O . GLN A 1 282 ? 17.471 2.526 47.287 1.00 81.94 282 GLN A O 1
ATOM 2319 N N . GLN A 1 283 ? 17.903 0.834 48.686 1.00 79.25 283 GLN A N 1
ATOM 2320 C CA . GLN A 1 283 ? 18.920 0.233 47.823 1.00 79.25 283 GLN A CA 1
ATOM 2321 C C . GLN A 1 283 ? 18.296 -0.360 46.554 1.00 79.25 283 GLN A C 1
ATOM 2323 O O . GLN A 1 283 ? 18.843 -0.189 45.464 1.00 79.25 283 GLN A O 1
ATOM 2328 N N . ARG A 1 284 ? 17.125 -0.994 46.684 1.00 80.69 284 ARG A N 1
ATOM 2329 C CA . ARG A 1 284 ? 16.327 -1.508 45.567 1.00 80.69 284 ARG A CA 1
ATOM 2330 C C . ARG A 1 284 ? 15.931 -0.401 44.595 1.00 80.69 284 ARG A C 1
ATOM 2332 O O . ARG A 1 284 ? 16.146 -0.542 43.395 1.00 80.69 284 ARG A O 1
ATOM 2339 N N . GLU A 1 285 ? 15.401 0.706 45.107 1.00 76.88 285 GLU A N 1
ATOM 2340 C CA . GLU A 1 285 ? 14.987 1.851 44.293 1.00 76.88 285 GLU A CA 1
ATOM 2341 C C . GLU A 1 285 ? 16.181 2.497 43.575 1.00 76.88 285 GLU A C 1
ATOM 2343 O O . GLU A 1 285 ? 16.128 2.737 42.368 1.00 76.88 285 GLU A O 1
ATOM 2348 N N . ARG A 1 286 ? 17.307 2.695 44.275 1.00 80.50 286 ARG A N 1
ATOM 2349 C CA . ARG A 1 286 ? 18.546 3.222 43.675 1.00 80.50 286 ARG A CA 1
ATOM 2350 C C . ARG A 1 286 ? 19.076 2.332 42.551 1.00 80.50 286 ARG A C 1
ATOM 2352 O O . ARG A 1 286 ? 19.421 2.843 41.487 1.00 80.50 286 ARG A O 1
ATOM 2359 N N . LEU A 1 287 ? 19.135 1.017 42.765 1.00 79.00 287 LEU A N 1
ATOM 2360 C CA . LEU A 1 287 ? 19.607 0.065 41.754 1.00 79.00 287 LEU A CA 1
ATOM 2361 C C . LEU A 1 287 ? 18.650 -0.024 40.564 1.00 79.00 287 LEU A C 1
ATOM 2363 O O . LEU A 1 287 ? 19.110 -0.002 39.426 1.00 79.00 287 LEU A O 1
ATOM 2367 N N . SER A 1 288 ? 17.340 -0.037 40.817 1.00 76.62 288 SER A N 1
ATOM 2368 C CA . SER A 1 288 ? 16.313 0.014 39.773 1.00 76.62 288 SER A CA 1
ATOM 2369 C C . SER A 1 288 ? 16.461 1.268 38.909 1.00 76.62 288 SER A C 1
ATOM 2371 O O . SER A 1 288 ? 16.514 1.180 37.684 1.00 76.62 288 SER A O 1
ATOM 2373 N N . ASN A 1 289 ? 16.616 2.437 39.533 1.00 76.19 289 ASN A N 1
ATOM 2374 C CA . ASN A 1 289 ? 16.783 3.703 38.820 1.00 76.19 289 ASN A CA 1
ATOM 2375 C C . ASN A 1 289 ? 18.089 3.753 38.014 1.00 76.19 289 ASN A C 1
ATOM 2377 O O . ASN A 1 289 ? 18.093 4.225 36.877 1.00 76.19 289 ASN A O 1
ATOM 2381 N N . ASN A 1 290 ? 19.193 3.240 38.564 1.00 77.94 290 ASN A N 1
ATOM 2382 C CA . ASN A 1 290 ? 20.468 3.163 37.848 1.00 77.94 290 ASN A CA 1
ATOM 2383 C C . ASN A 1 290 ? 20.399 2.206 36.653 1.00 77.94 290 ASN A C 1
ATOM 2385 O O . ASN A 1 290 ? 20.856 2.557 35.568 1.00 77.94 290 ASN A O 1
ATOM 2389 N N . TYR A 1 291 ? 19.783 1.037 36.825 1.00 77.06 291 TYR A N 1
ATOM 2390 C CA . TYR A 1 291 ? 19.571 0.073 35.749 1.00 77.06 291 TYR A CA 1
ATOM 2391 C C . TYR A 1 291 ? 18.710 0.665 34.626 1.00 77.06 291 TYR A C 1
ATOM 2393 O O . TYR A 1 291 ? 19.106 0.628 33.462 1.00 77.06 291 TYR A O 1
ATOM 2401 N N . MET A 1 292 ? 17.597 1.322 34.975 1.00 74.25 292 MET A N 1
ATOM 2402 C CA . MET A 1 292 ? 16.747 2.017 34.004 1.00 74.25 292 MET A CA 1
ATOM 2403 C C . MET A 1 292 ? 17.503 3.115 33.250 1.00 74.25 292 MET A C 1
ATOM 2405 O O . MET A 1 292 ? 17.355 3.226 32.035 1.00 74.25 292 MET A O 1
ATOM 2409 N N . ARG A 1 293 ? 18.356 3.894 33.929 1.00 74.94 293 ARG A N 1
ATOM 2410 C CA . ARG A 1 293 ? 19.206 4.907 33.277 1.00 74.94 293 ARG A CA 1
ATOM 2411 C C . ARG A 1 293 ? 20.218 4.290 32.314 1.00 74.94 293 ARG A C 1
ATOM 2413 O O . ARG A 1 293 ? 20.398 4.819 31.220 1.00 74.94 293 ARG A O 1
ATOM 2420 N N . ILE A 1 294 ? 20.867 3.189 32.697 1.00 78.62 294 ILE A N 1
ATOM 2421 C CA . ILE A 1 294 ? 21.828 2.480 31.837 1.00 78.62 294 ILE A CA 1
ATOM 2422 C C . ILE A 1 294 ? 21.123 1.939 30.592 1.00 78.62 294 ILE A C 1
ATOM 2424 O O . ILE A 1 294 ? 21.598 2.166 29.483 1.00 78.62 294 ILE A O 1
ATOM 2428 N N . ILE A 1 295 ? 19.960 1.304 30.758 1.00 74.94 295 ILE A N 1
ATOM 2429 C CA . ILE A 1 295 ? 19.148 0.812 29.640 1.00 74.94 295 ILE A CA 1
ATOM 2430 C C . ILE A 1 295 ? 18.726 1.954 28.719 1.00 74.94 295 ILE A C 1
ATOM 2432 O O . ILE A 1 295 ? 18.871 1.841 27.505 1.00 74.94 295 ILE A O 1
ATOM 2436 N N . GLN A 1 296 ? 18.219 3.057 29.272 1.00 73.56 296 GLN A N 1
ATOM 2437 C CA . GLN A 1 296 ? 17.807 4.217 28.479 1.00 73.56 296 GLN A CA 1
ATOM 2438 C C . GLN A 1 296 ? 18.975 4.800 27.679 1.00 73.56 296 GLN A C 1
ATOM 2440 O O . GLN A 1 296 ? 18.798 5.133 26.509 1.00 73.56 296 GLN A O 1
ATOM 2445 N N . ARG A 1 297 ? 20.168 4.879 28.281 1.00 77.19 297 ARG A N 1
ATOM 2446 C CA . ARG A 1 297 ? 21.380 5.343 27.601 1.00 77.19 297 ARG A CA 1
ATOM 2447 C C . ARG A 1 297 ? 21.810 4.389 26.488 1.00 77.19 297 ARG A C 1
ATOM 2449 O O . ARG A 1 297 ? 21.962 4.830 25.359 1.00 77.19 297 ARG A O 1
ATOM 2456 N N . ALA A 1 298 ? 21.908 3.090 26.772 1.00 76.38 298 ALA A N 1
ATOM 2457 C CA . ALA A 1 298 ? 22.268 2.085 25.772 1.00 76.38 298 ALA A CA 1
ATOM 2458 C C . ALA A 1 298 ? 21.280 2.065 24.592 1.00 76.38 298 ALA A C 1
ATOM 2460 O O . ALA A 1 298 ? 21.685 1.986 23.437 1.00 76.38 298 ALA A O 1
ATOM 2461 N N . LYS A 1 299 ? 19.979 2.202 24.874 1.00 73.44 299 LYS A N 1
ATOM 2462 C CA . LYS A 1 299 ? 18.924 2.333 23.862 1.00 73.44 299 LYS A CA 1
ATOM 2463 C C . LYS A 1 299 ? 19.103 3.589 22.997 1.00 73.44 299 LYS A C 1
ATOM 2465 O O . LYS A 1 299 ? 18.947 3.506 21.782 1.00 73.44 299 LYS A O 1
ATOM 2470 N N . ALA A 1 300 ? 19.443 4.734 23.594 1.00 73.44 300 ALA A N 1
ATOM 2471 C CA . ALA A 1 300 ? 19.708 5.971 22.855 1.00 73.44 300 ALA A CA 1
ATOM 2472 C C . ALA A 1 300 ? 20.961 5.863 21.967 1.00 73.44 300 ALA A C 1
ATOM 2474 O O . ALA A 1 300 ? 20.909 6.233 20.794 1.00 73.44 300 ALA A O 1
ATOM 2475 N N . ASP A 1 301 ? 22.045 5.289 22.494 1.00 79.44 301 ASP A N 1
ATOM 2476 C CA . ASP A 1 301 ? 23.291 5.077 21.753 1.00 79.44 301 ASP A CA 1
ATOM 2477 C C . ASP A 1 301 ? 23.066 4.114 20.568 1.00 79.44 301 ASP A C 1
ATOM 2479 O O . ASP A 1 301 ? 23.464 4.406 19.440 1.00 79.44 301 ASP A O 1
ATOM 2483 N N . LEU A 1 302 ? 22.333 3.012 20.777 1.00 78.44 302 LEU A N 1
ATOM 2484 C CA . LEU A 1 302 ? 21.943 2.085 19.705 1.00 78.44 302 LEU A CA 1
ATOM 2485 C C . LEU A 1 302 ? 21.072 2.758 18.638 1.00 78.44 302 LEU A C 1
ATOM 2487 O O . LEU A 1 302 ? 21.260 2.501 17.451 1.00 78.44 302 LEU A O 1
ATOM 2491 N N . MET A 1 303 ? 20.148 3.642 19.025 1.00 76.69 303 MET A N 1
ATOM 2492 C CA . MET A 1 303 ? 19.342 4.408 18.067 1.00 76.69 303 MET A CA 1
ATOM 2493 C C . MET A 1 303 ? 20.184 5.352 17.213 1.00 76.69 303 MET A C 1
ATOM 2495 O O . MET A 1 303 ? 19.928 5.467 16.014 1.00 76.69 303 MET A O 1
ATOM 2499 N N . MET A 1 304 ? 21.193 6.005 17.795 1.00 80.31 304 MET A N 1
ATOM 2500 C CA . MET A 1 304 ? 22.133 6.825 17.029 1.00 80.31 304 MET A CA 1
ATOM 2501 C C . MET A 1 304 ? 22.916 5.981 16.023 1.00 80.31 304 MET A C 1
ATOM 2503 O O . MET A 1 304 ? 22.976 6.349 14.851 1.00 80.31 304 MET A O 1
ATOM 2507 N N . VAL A 1 305 ? 23.447 4.831 16.452 1.00 83.25 305 VAL A N 1
ATOM 2508 C CA . VAL A 1 305 ? 24.178 3.907 15.571 1.00 83.25 305 VAL A CA 1
ATOM 2509 C C . VAL A 1 305 ? 23.284 3.405 14.435 1.00 83.25 305 VAL A C 1
ATOM 2511 O O . VAL A 1 305 ? 23.685 3.460 13.275 1.00 83.25 305 VAL A O 1
ATOM 2514 N N . LEU A 1 306 ? 22.054 2.969 14.733 1.00 80.44 306 LEU A N 1
ATOM 2515 C CA . LEU A 1 306 ? 21.097 2.526 13.713 1.00 80.44 306 LEU A CA 1
ATOM 2516 C C . LEU A 1 306 ? 20.729 3.649 12.743 1.00 80.44 306 LEU A C 1
ATOM 2518 O O . LEU A 1 306 ? 20.624 3.407 11.541 1.00 80.44 306 LEU A O 1
ATOM 2522 N N . THR A 1 307 ? 20.560 4.873 13.244 1.00 81.81 307 THR A N 1
ATOM 2523 C CA . THR A 1 307 ? 20.272 6.036 12.399 1.00 81.81 307 THR A CA 1
ATOM 2524 C C . THR A 1 307 ? 21.432 6.289 11.448 1.00 81.81 307 THR A C 1
ATOM 2526 O O . THR A 1 307 ? 21.206 6.324 10.246 1.00 81.81 307 THR A O 1
ATOM 2529 N N . GLN A 1 308 ? 22.668 6.360 11.949 1.00 86.19 308 GLN A N 1
ATOM 2530 C CA . GLN A 1 308 ? 23.863 6.565 11.123 1.00 86.19 308 GLN A CA 1
ATOM 2531 C C . GLN A 1 308 ? 24.062 5.447 10.092 1.00 86.19 308 GLN A C 1
ATOM 2533 O O . GLN A 1 308 ? 24.308 5.723 8.921 1.00 86.19 308 GLN A O 1
ATOM 2538 N N . ALA A 1 309 ? 23.894 4.183 10.489 1.00 86.75 309 ALA A N 1
ATOM 2539 C CA . ALA A 1 309 ? 23.972 3.054 9.564 1.00 86.75 309 ALA A CA 1
ATOM 2540 C C . ALA A 1 309 ? 22.904 3.145 8.459 1.00 86.75 309 ALA A C 1
ATOM 2542 O O . ALA A 1 309 ? 23.181 2.873 7.290 1.00 86.75 309 ALA A O 1
ATOM 2543 N N . THR A 1 310 ? 21.688 3.573 8.812 1.00 85.75 310 THR A N 1
ATOM 2544 C CA . THR A 1 310 ? 20.598 3.767 7.846 1.00 85.75 310 THR A CA 1
ATOM 2545 C C . THR A 1 310 ? 20.844 4.986 6.954 1.00 85.75 310 THR A C 1
ATOM 2547 O O . THR A 1 310 ? 20.508 4.938 5.774 1.00 85.75 310 THR A O 1
ATOM 2550 N N . GLU A 1 311 ? 21.468 6.056 7.461 1.00 88.50 311 GLU A N 1
ATOM 2551 C CA . GLU A 1 311 ? 21.892 7.214 6.658 1.00 88.50 311 GLU A CA 1
ATOM 2552 C C . GLU A 1 311 ? 22.887 6.810 5.578 1.00 88.50 311 GLU A C 1
ATOM 2554 O O . GLU A 1 311 ? 22.659 7.116 4.409 1.00 88.50 311 GLU A O 1
ATOM 2559 N N . ILE A 1 312 ? 23.936 6.072 5.953 1.00 90.00 312 ILE A N 1
ATOM 2560 C CA . ILE A 1 312 ? 24.943 5.563 5.013 1.00 90.00 312 ILE A CA 1
ATOM 2561 C C . ILE A 1 312 ? 24.264 4.709 3.940 1.00 90.00 312 ILE A C 1
ATOM 2563 O O . ILE A 1 312 ? 24.406 4.975 2.750 1.00 90.00 312 ILE A O 1
ATOM 2567 N N . LYS A 1 313 ? 23.428 3.750 4.350 1.00 89.69 313 LYS A N 1
ATOM 2568 C CA . LYS A 1 313 ? 22.701 2.878 3.421 1.00 89.69 313 LYS A CA 1
ATOM 2569 C C . LYS A 1 313 ? 21.754 3.650 2.492 1.00 89.69 313 LYS A C 1
ATOM 2571 O O . LYS A 1 313 ? 21.628 3.319 1.316 1.00 89.69 313 LYS A O 1
ATOM 2576 N N . THR A 1 314 ? 21.096 4.693 2.996 1.00 89.38 314 THR A N 1
ATOM 2577 C CA . THR A 1 314 ? 20.231 5.564 2.183 1.00 89.38 314 THR A CA 1
ATOM 2578 C C . THR A 1 314 ? 21.051 6.313 1.130 1.00 89.38 314 THR A C 1
ATOM 2580 O O . THR A 1 314 ? 20.652 6.371 -0.032 1.00 89.38 314 THR A O 1
ATOM 2583 N N . GLN A 1 315 ? 22.222 6.837 1.505 1.00 92.25 315 GLN A N 1
ATOM 2584 C CA . GLN A 1 315 ? 23.145 7.498 0.576 1.00 92.25 315 GLN A CA 1
ATOM 2585 C C . GLN A 1 315 ? 23.697 6.531 -0.479 1.00 92.25 315 GLN A C 1
ATOM 2587 O O . GLN A 1 315 ? 23.780 6.895 -1.652 1.00 92.25 315 GLN A O 1
ATOM 2592 N N . GLU A 1 316 ? 24.023 5.295 -0.098 1.00 91.56 316 GLU A N 1
ATOM 2593 C CA . GLU A 1 316 ? 24.433 4.240 -1.032 1.00 91.56 316 GLU A CA 1
ATOM 2594 C C . GLU A 1 316 ? 23.326 3.932 -2.047 1.00 91.56 316 GLU A C 1
ATOM 2596 O O . GLU A 1 316 ? 23.574 3.932 -3.252 1.00 91.56 316 GLU A O 1
ATOM 2601 N N . HIS A 1 317 ? 22.086 3.723 -1.591 1.00 92.56 317 HIS A N 1
ATOM 2602 C CA . HIS A 1 317 ? 20.954 3.475 -2.486 1.00 92.56 317 HIS A CA 1
ATOM 2603 C C . HIS A 1 317 ? 20.671 4.660 -3.417 1.00 92.56 317 HIS A C 1
ATOM 2605 O O . HIS A 1 317 ? 20.406 4.444 -4.600 1.00 92.56 317 HIS A O 1
ATOM 2611 N N . GLN A 1 318 ? 20.775 5.893 -2.913 1.00 91.88 318 GLN A N 1
ATOM 2612 C CA . GLN A 1 318 ? 20.646 7.105 -3.723 1.00 91.88 318 GLN A CA 1
ATOM 2613 C C . GLN A 1 318 ? 21.732 7.170 -4.803 1.00 91.88 318 GLN A C 1
ATOM 2615 O O . GLN A 1 318 ? 21.419 7.340 -5.978 1.00 91.88 318 GLN A O 1
ATOM 2620 N N . THR A 1 319 ? 22.993 6.963 -4.421 1.00 93.12 319 THR A N 1
ATOM 2621 C CA . THR A 1 319 ? 24.141 7.006 -5.340 1.00 93.12 319 THR A CA 1
ATOM 2622 C C . THR A 1 319 ? 24.037 5.923 -6.411 1.00 93.12 319 THR A C 1
ATOM 2624 O O . THR A 1 319 ? 24.256 6.195 -7.591 1.00 93.12 319 THR A O 1
ATOM 2627 N N . ASN A 1 320 ? 23.651 4.703 -6.025 1.00 92.12 320 ASN A N 1
ATOM 2628 C CA . ASN A 1 320 ? 23.447 3.590 -6.951 1.00 92.12 320 ASN A CA 1
ATOM 2629 C C . ASN A 1 320 ? 22.325 3.883 -7.950 1.00 92.12 320 ASN A C 1
ATOM 2631 O O . ASN A 1 320 ? 22.484 3.619 -9.140 1.00 92.12 320 ASN A O 1
ATOM 2635 N N . PHE A 1 321 ? 21.209 4.451 -7.482 1.00 92.38 321 PHE A N 1
ATOM 2636 C CA . PHE A 1 321 ? 20.108 4.853 -8.351 1.00 92.38 321 PHE A CA 1
ATOM 2637 C C . PHE A 1 321 ? 20.536 5.949 -9.335 1.00 92.38 321 PHE A C 1
ATOM 2639 O O . PHE A 1 321 ? 20.331 5.795 -10.537 1.00 92.38 321 PHE A O 1
ATOM 2646 N N . ASP A 1 322 ? 21.179 7.016 -8.859 1.00 92.25 322 ASP A N 1
ATOM 2647 C CA . ASP A 1 322 ? 21.606 8.136 -9.707 1.00 92.25 322 ASP A CA 1
ATOM 2648 C C . ASP A 1 322 ? 22.648 7.698 -10.745 1.00 92.25 322 ASP A C 1
ATOM 2650 O O . ASP A 1 322 ? 22.546 8.050 -11.921 1.00 92.25 322 ASP A O 1
ATOM 2654 N N . THR A 1 323 ? 23.612 6.868 -10.333 1.00 93.31 323 THR A N 1
ATOM 2655 C CA . THR A 1 323 ? 24.628 6.295 -11.229 1.00 93.31 323 THR A CA 1
ATOM 2656 C C . THR A 1 323 ? 23.981 5.417 -12.296 1.00 93.31 323 THR A C 1
ATOM 2658 O O . THR A 1 323 ? 24.291 5.560 -13.479 1.00 93.31 323 THR A O 1
ATOM 2661 N N . PHE A 1 324 ? 23.044 4.549 -11.900 1.00 92.69 324 PHE A N 1
ATOM 2662 C CA . PHE A 1 324 ? 22.309 3.697 -12.831 1.00 92.69 324 PHE A CA 1
ATOM 2663 C C . PHE A 1 324 ? 21.487 4.525 -13.824 1.00 92.69 324 PHE A C 1
ATOM 2665 O O . PHE A 1 324 ? 21.518 4.261 -15.022 1.00 92.69 324 PHE A O 1
ATOM 2672 N N . MET A 1 325 ? 20.780 5.558 -13.356 1.00 91.94 325 MET A N 1
ATOM 2673 C CA . MET A 1 325 ? 19.992 6.432 -14.227 1.00 91.94 325 MET A CA 1
ATOM 2674 C C . MET A 1 325 ? 20.879 7.231 -15.189 1.00 91.94 325 MET A C 1
ATOM 2676 O O . MET A 1 325 ? 20.522 7.394 -16.354 1.00 91.94 325 MET A O 1
ATOM 2680 N N . ALA A 1 326 ? 22.048 7.701 -14.745 1.00 91.19 326 ALA A N 1
ATOM 2681 C CA . ALA A 1 326 ? 23.007 8.380 -15.614 1.00 91.19 326 ALA A CA 1
ATOM 2682 C C . ALA A 1 326 ? 23.548 7.447 -16.711 1.00 91.19 326 ALA A C 1
ATOM 2684 O O . ALA A 1 326 ? 23.586 7.836 -17.880 1.00 91.19 326 ALA A O 1
ATOM 2685 N N . GLN A 1 327 ? 23.908 6.210 -16.349 1.00 90.06 327 GLN A N 1
ATOM 2686 C CA . GLN A 1 327 ? 24.328 5.175 -17.299 1.00 90.06 327 GLN A CA 1
ATOM 2687 C C . GLN A 1 327 ? 23.209 4.839 -18.283 1.00 90.06 327 GLN A C 1
ATOM 2689 O O . GLN A 1 327 ? 23.430 4.890 -19.487 1.00 90.06 327 GLN A O 1
ATOM 2694 N N . LEU A 1 328 ? 21.986 4.629 -17.791 1.00 88.31 328 LEU A N 1
ATOM 2695 C CA . LEU A 1 328 ? 20.809 4.394 -18.619 1.00 88.31 328 LEU A CA 1
ATOM 2696 C C . LEU A 1 328 ? 20.640 5.491 -19.673 1.00 88.31 328 LEU A C 1
ATOM 2698 O O . LEU A 1 328 ? 20.491 5.189 -20.852 1.00 88.31 328 LEU A O 1
ATOM 2702 N N . TRP A 1 329 ? 20.668 6.766 -19.280 1.00 87.69 329 TRP A N 1
ATOM 2703 C CA . TRP A 1 329 ? 20.497 7.867 -20.231 1.00 87.69 329 TRP A CA 1
ATOM 2704 C C . TRP A 1 329 ? 21.625 7.961 -21.253 1.00 87.69 329 TRP A C 1
ATOM 2706 O O . TRP A 1 329 ? 21.384 8.402 -22.379 1.00 87.69 329 TRP A O 1
ATOM 2716 N N . ASN A 1 330 ? 22.837 7.557 -20.877 1.00 88.12 330 ASN A N 1
ATOM 2717 C CA . ASN A 1 330 ? 23.954 7.443 -21.801 1.00 88.12 330 ASN A CA 1
ATOM 2718 C C . ASN A 1 330 ? 23.719 6.295 -22.796 1.00 88.12 330 ASN A C 1
ATOM 2720 O O . ASN A 1 330 ? 23.748 6.504 -24.008 1.00 88.12 330 ASN A O 1
ATOM 2724 N N . ASP A 1 331 ? 23.365 5.112 -22.300 1.00 86.56 331 ASP A N 1
ATOM 2725 C CA . ASP A 1 331 ? 23.114 3.919 -23.108 1.00 86.56 331 ASP A CA 1
ATOM 2726 C C . ASP A 1 331 ? 21.938 4.132 -24.071 1.00 86.56 331 ASP A C 1
ATOM 2728 O O . ASP A 1 331 ? 22.035 3.814 -25.253 1.00 86.56 331 ASP A O 1
ATOM 2732 N N . GLN A 1 332 ? 20.862 4.792 -23.635 1.00 83.12 332 GLN A N 1
ATOM 2733 C CA . GLN A 1 332 ? 19.721 5.140 -24.494 1.00 83.12 332 GLN A CA 1
ATOM 2734 C C . GLN A 1 332 ? 20.111 6.018 -25.701 1.00 83.12 332 GLN A C 1
ATOM 2736 O O . GLN A 1 332 ? 19.412 6.008 -26.716 1.00 83.12 332 GLN A O 1
ATOM 2741 N N . ARG A 1 333 ? 21.223 6.766 -25.643 1.00 84.50 333 ARG A N 1
ATOM 2742 C CA . ARG A 1 333 ? 21.728 7.562 -26.781 1.00 84.50 333 ARG A CA 1
ATOM 2743 C C . ARG A 1 333 ? 22.565 6.735 -27.753 1.00 84.50 333 ARG A C 1
ATOM 2745 O O . ARG A 1 333 ? 22.595 7.064 -28.941 1.00 84.50 333 ARG A O 1
ATOM 2752 N N . HIS A 1 334 ? 23.213 5.678 -27.268 1.00 82.75 334 HIS A N 1
ATOM 2753 C CA . HIS A 1 334 ? 24.229 4.921 -28.003 1.00 82.75 334 HIS A CA 1
ATOM 2754 C C . HIS A 1 334 ? 23.776 3.522 -28.447 1.00 82.75 334 HIS A C 1
ATOM 2756 O O . HIS A 1 334 ? 24.321 3.001 -29.416 1.00 82.75 334 HIS A O 1
ATOM 2762 N N . LEU A 1 335 ? 22.753 2.942 -27.817 1.00 83.12 335 LEU A N 1
ATOM 2763 C CA . LEU A 1 335 ? 22.206 1.631 -28.177 1.00 83.12 335 LEU A CA 1
ATOM 2764 C C . LEU A 1 335 ? 21.502 1.648 -29.546 1.00 83.12 335 LEU A C 1
ATOM 2766 O O . LEU A 1 335 ? 20.996 2.694 -29.965 1.00 83.12 335 LEU A O 1
ATOM 2770 N N . PRO A 1 336 ? 21.398 0.511 -30.250 1.00 80.94 336 PRO A N 1
ATOM 2771 C CA . PRO A 1 336 ? 20.521 0.363 -31.409 1.00 80.94 336 PRO A CA 1
ATOM 2772 C C . PRO A 1 336 ? 19.066 0.719 -31.071 1.00 80.94 336 PRO A C 1
ATOM 2774 O O . PRO A 1 336 ? 18.586 0.436 -29.977 1.00 80.94 336 PRO A O 1
ATOM 2777 N N . GLN A 1 337 ? 18.327 1.307 -32.018 1.00 75.94 337 GLN A N 1
ATOM 2778 C CA . GLN A 1 337 ? 16.956 1.793 -31.782 1.00 75.94 337 GLN A CA 1
ATOM 2779 C C . GLN A 1 337 ? 15.997 0.709 -31.253 1.00 75.94 337 GLN A C 1
ATOM 2781 O O . GLN A 1 337 ? 15.092 1.021 -30.487 1.00 75.94 337 GLN A O 1
ATOM 2786 N N . GLN A 1 338 ? 16.216 -0.556 -31.620 1.00 77.44 338 GLN A N 1
ATOM 2787 C CA . GLN A 1 338 ? 15.408 -1.700 -31.183 1.00 77.44 338 GLN A CA 1
ATOM 2788 C C . GLN A 1 338 ? 15.641 -2.101 -29.715 1.00 77.44 338 GLN A C 1
ATOM 2790 O O . GLN A 1 338 ? 14.803 -2.790 -29.143 1.00 77.44 338 GLN A O 1
ATOM 2795 N N . GLU A 1 339 ? 16.749 -1.670 -29.105 1.00 78.25 339 GLU A N 1
ATOM 2796 C CA . GLU A 1 339 ? 17.102 -1.938 -27.701 1.00 78.25 339 GLU A CA 1
ATOM 2797 C C . GLU A 1 339 ? 16.767 -0.750 -26.778 1.00 78.25 339 GLU A C 1
ATOM 2799 O O . GLU A 1 339 ? 16.748 -0.881 -25.553 1.00 78.25 339 GLU A O 1
ATOM 2804 N N . ARG A 1 340 ? 16.442 0.414 -27.355 1.00 86.06 340 ARG A N 1
ATOM 2805 C CA . ARG A 1 340 ? 16.061 1.627 -26.617 1.00 86.06 340 ARG A CA 1
ATOM 2806 C C . ARG A 1 340 ? 14.645 1.530 -26.072 1.00 86.06 340 ARG A C 1
ATOM 2808 O O . ARG A 1 340 ? 13.763 0.986 -26.727 1.00 86.06 340 ARG A O 1
ATOM 2815 N N . LEU A 1 341 ? 14.401 2.111 -24.904 1.00 89.12 341 LEU A N 1
ATOM 2816 C CA . 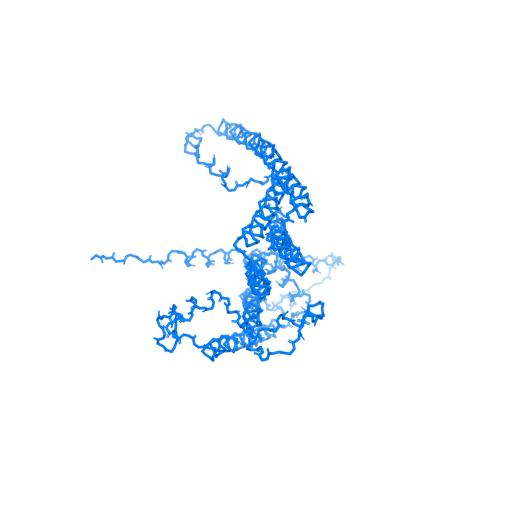LEU A 1 341 ? 13.048 2.286 -24.387 1.00 89.12 341 LEU A CA 1
ATOM 2817 C C . LEU A 1 341 ? 12.323 3.323 -25.254 1.00 89.12 341 LEU A C 1
ATOM 2819 O O . LEU A 1 341 ? 12.859 4.400 -25.523 1.00 89.12 341 LEU A O 1
ATOM 2823 N N . SER A 1 342 ? 11.101 3.011 -25.692 1.00 89.50 342 SER A N 1
ATOM 2824 C CA . SER A 1 342 ? 10.266 3.994 -26.386 1.00 89.50 342 SER A CA 1
ATOM 2825 C C . SER A 1 342 ? 9.888 5.140 -25.440 1.00 89.50 342 SER A C 1
ATOM 2827 O O . SER A 1 342 ? 9.913 4.998 -24.214 1.00 89.50 342 SER A O 1
ATOM 2829 N N . THR A 1 343 ? 9.487 6.286 -25.994 1.00 87.94 343 THR A N 1
ATOM 2830 C CA . THR A 1 343 ? 8.972 7.405 -25.189 1.00 87.94 343 THR A CA 1
ATOM 2831 C C . THR A 1 343 ? 7.797 6.967 -24.312 1.00 87.94 343 THR A C 1
ATOM 2833 O O . THR A 1 343 ? 7.752 7.311 -23.133 1.00 87.94 343 THR A O 1
ATOM 2836 N N . THR A 1 344 ? 6.888 6.147 -24.846 1.00 89.19 344 THR A N 1
ATOM 2837 C CA . THR A 1 344 ? 5.756 5.590 -24.095 1.00 89.19 344 THR A CA 1
ATOM 2838 C C . THR A 1 344 ? 6.220 4.685 -22.954 1.00 89.19 344 THR A C 1
ATOM 2840 O O . THR A 1 344 ? 5.741 4.822 -21.831 1.00 89.19 344 THR A O 1
ATOM 2843 N N . MET A 1 345 ? 7.191 3.799 -23.202 1.00 92.19 345 MET A N 1
ATOM 2844 C CA . MET A 1 345 ? 7.768 2.935 -22.166 1.00 92.19 345 MET A CA 1
ATOM 2845 C C . MET A 1 345 ? 8.398 3.749 -21.030 1.00 92.19 345 MET A C 1
ATOM 2847 O O . MET A 1 345 ? 8.183 3.425 -19.864 1.00 92.19 345 MET A O 1
ATOM 2851 N N . LEU A 1 346 ? 9.133 4.819 -21.352 1.00 90.12 346 LEU A N 1
ATOM 2852 C CA . LEU A 1 346 ? 9.732 5.712 -20.355 1.00 90.12 346 LEU A CA 1
ATOM 2853 C C . LEU A 1 346 ? 8.670 6.406 -19.492 1.00 90.12 346 LEU A C 1
ATOM 2855 O O . LEU A 1 346 ? 8.815 6.438 -18.273 1.00 90.12 346 LEU A O 1
ATOM 2859 N N . LEU A 1 347 ? 7.586 6.898 -20.099 1.00 90.88 347 LEU A N 1
ATOM 2860 C CA . LEU A 1 347 ? 6.467 7.502 -19.365 1.00 90.88 347 LEU A CA 1
ATOM 2861 C C . LEU A 1 347 ? 5.786 6.495 -18.426 1.00 90.88 347 LEU A C 1
ATOM 2863 O O . LEU A 1 347 ? 5.506 6.813 -17.274 1.00 90.88 347 LEU A O 1
ATOM 2867 N N . LEU A 1 348 ? 5.563 5.261 -18.887 1.00 90.56 348 LEU A N 1
ATOM 2868 C CA . LEU A 1 348 ? 4.964 4.205 -18.066 1.00 90.56 348 LEU A CA 1
ATOM 2869 C C . LEU A 1 348 ? 5.866 3.797 -16.891 1.00 90.56 348 LEU A C 1
ATOM 2871 O O . LEU A 1 348 ? 5.362 3.503 -15.806 1.00 90.56 348 LEU A O 1
ATOM 2875 N N . ILE A 1 349 ? 7.188 3.781 -17.090 1.00 91.88 349 ILE A N 1
ATOM 2876 C CA . ILE A 1 349 ? 8.160 3.534 -16.017 1.00 91.88 349 ILE A CA 1
ATOM 2877 C C . ILE A 1 349 ? 8.127 4.677 -14.996 1.00 91.88 349 ILE A C 1
ATOM 2879 O O . ILE A 1 349 ? 8.032 4.401 -13.801 1.00 91.88 349 ILE A O 1
ATOM 2883 N N . ASP A 1 350 ? 8.137 5.933 -15.445 1.00 91.06 350 ASP A N 1
ATOM 2884 C CA . ASP A 1 350 ? 8.043 7.111 -14.571 1.00 91.06 350 ASP A CA 1
ATOM 2885 C C . ASP A 1 350 ? 6.746 7.093 -13.739 1.00 91.06 350 ASP A C 1
ATOM 2887 O O . ASP A 1 350 ? 6.762 7.278 -12.520 1.00 91.06 350 ASP A O 1
ATOM 2891 N N . ASP A 1 351 ? 5.613 6.746 -14.353 1.00 89.88 351 ASP A N 1
ATOM 2892 C CA . ASP A 1 351 ? 4.346 6.596 -13.635 1.00 89.88 351 ASP A CA 1
ATOM 2893 C C . ASP A 1 351 ? 4.374 5.447 -12.612 1.00 89.88 351 ASP A C 1
ATOM 2895 O O . ASP A 1 351 ? 3.842 5.600 -11.504 1.00 89.88 351 ASP A O 1
ATOM 2899 N N . ARG A 1 352 ? 5.044 4.320 -12.909 1.00 90.94 352 ARG A N 1
ATOM 2900 C CA . ARG A 1 352 ? 5.269 3.254 -11.909 1.00 90.94 352 ARG A CA 1
ATOM 2901 C C . ARG A 1 352 ? 6.150 3.745 -10.763 1.00 90.94 352 ARG A C 1
ATOM 2903 O O . ARG A 1 352 ? 5.829 3.475 -9.606 1.00 90.94 352 ARG A O 1
ATOM 2910 N N . GLN A 1 353 ? 7.208 4.506 -11.043 1.00 90.94 353 GLN A N 1
ATOM 2911 C CA . GLN A 1 353 ? 8.074 5.091 -10.013 1.00 90.94 353 GLN A CA 1
ATOM 2912 C C . GLN A 1 353 ? 7.306 6.061 -9.104 1.00 90.94 353 GLN A C 1
ATOM 2914 O O . GLN A 1 353 ? 7.430 5.983 -7.878 1.00 90.94 353 GLN A O 1
ATOM 2919 N N . LYS A 1 354 ? 6.441 6.917 -9.664 1.00 90.25 354 LYS A N 1
ATOM 2920 C CA . LYS A 1 354 ? 5.542 7.785 -8.880 1.00 90.25 354 LYS A CA 1
ATOM 2921 C C . LYS A 1 354 ? 4.558 6.981 -8.031 1.00 90.25 354 LYS A C 1
ATOM 2923 O O . LYS A 1 354 ? 4.293 7.353 -6.885 1.00 90.25 354 LYS A O 1
ATOM 2928 N N . ASN A 1 355 ? 4.020 5.881 -8.559 1.00 87.50 355 ASN A N 1
ATOM 2929 C CA . ASN A 1 355 ? 3.130 4.996 -7.808 1.00 87.50 355 ASN A CA 1
ATOM 2930 C C . ASN A 1 355 ? 3.858 4.341 -6.617 1.00 87.50 355 ASN A C 1
ATOM 2932 O O . ASN A 1 355 ? 3.329 4.334 -5.503 1.00 87.50 355 ASN A O 1
ATOM 2936 N N . ILE A 1 356 ? 5.100 3.877 -6.821 1.00 86.31 356 ILE A N 1
ATOM 2937 C CA . ILE A 1 356 ? 5.987 3.369 -5.759 1.00 86.31 356 ILE A CA 1
ATOM 2938 C C . ILE A 1 356 ? 6.207 4.440 -4.687 1.00 86.31 356 ILE A C 1
ATOM 2940 O O . ILE A 1 356 ? 5.971 4.182 -3.506 1.00 86.31 356 ILE A O 1
ATOM 2944 N N . LEU A 1 357 ? 6.592 5.652 -5.096 1.00 85.50 357 LEU A N 1
ATOM 2945 C CA . LEU A 1 357 ? 6.822 6.783 -4.197 1.00 85.50 357 LEU A CA 1
ATOM 2946 C C . LEU A 1 357 ? 5.591 7.076 -3.333 1.00 85.50 357 LEU A C 1
ATOM 2948 O O . LEU A 1 357 ? 5.695 7.215 -2.114 1.00 85.50 357 LEU A O 1
ATOM 2952 N N . LYS A 1 358 ? 4.412 7.151 -3.962 1.00 84.44 358 LYS A N 1
ATOM 2953 C CA . LYS A 1 358 ? 3.145 7.413 -3.273 1.00 84.44 358 LYS A CA 1
ATOM 2954 C C . LYS A 1 358 ? 2.835 6.321 -2.247 1.00 84.44 358 LYS A C 1
ATOM 2956 O O . LYS A 1 358 ? 2.485 6.644 -1.114 1.00 84.44 358 LYS A O 1
ATOM 2961 N N . CYS A 1 359 ? 2.981 5.053 -2.630 1.00 80.88 359 CYS A N 1
ATOM 2962 C CA . CYS A 1 359 ? 2.720 3.914 -1.753 1.00 80.88 359 CYS A CA 1
ATOM 2963 C C . CYS A 1 359 ? 3.666 3.899 -0.547 1.00 80.88 359 CYS A C 1
ATOM 2965 O O . CYS A 1 359 ? 3.218 3.816 0.597 1.00 80.88 359 CYS A O 1
ATOM 2967 N N . VAL A 1 360 ? 4.970 4.050 -0.791 1.00 79.38 360 VAL A N 1
ATOM 2968 C CA . VAL A 1 360 ? 5.994 4.039 0.258 1.00 79.38 360 VAL A CA 1
ATOM 2969 C C . VAL A 1 360 ? 5.804 5.221 1.212 1.00 79.38 360 VAL A C 1
ATOM 2971 O O . VAL A 1 360 ? 5.714 5.010 2.419 1.00 79.38 360 VAL A O 1
ATOM 2974 N N . LYS A 1 361 ? 5.619 6.447 0.707 1.00 76.56 361 LYS A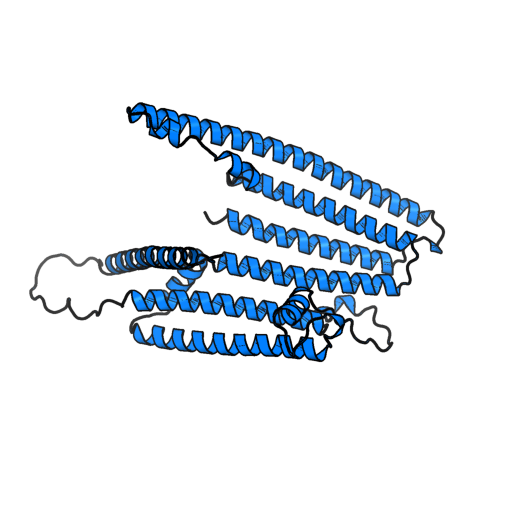 N 1
ATOM 2975 C CA . LYS A 1 361 ? 5.348 7.614 1.563 1.00 76.56 361 LYS A CA 1
ATOM 2976 C C . LYS A 1 361 ? 4.091 7.445 2.407 1.00 76.56 361 LYS A C 1
ATOM 2978 O O . LYS A 1 361 ? 4.101 7.829 3.572 1.00 76.56 361 LYS A O 1
ATOM 2983 N N . HIS A 1 362 ? 3.022 6.864 1.865 1.00 70.88 362 HIS A N 1
ATOM 2984 C CA . HIS A 1 362 ? 1.783 6.731 2.625 1.00 70.88 362 HIS A CA 1
ATOM 2985 C C . HIS A 1 362 ? 1.863 5.646 3.707 1.00 70.88 362 HIS A C 1
ATOM 2987 O O . HIS A 1 362 ? 1.565 5.929 4.868 1.00 70.88 362 HIS A O 1
ATOM 2993 N N . ILE A 1 363 ? 2.362 4.445 3.382 1.00 64.62 363 ILE A N 1
ATOM 2994 C CA . ILE A 1 363 ? 2.582 3.374 4.375 1.00 64.62 363 ILE A CA 1
ATOM 2995 C C . ILE A 1 363 ? 3.412 3.897 5.551 1.00 64.62 363 ILE A C 1
ATOM 2997 O O . ILE A 1 363 ? 3.169 3.544 6.708 1.00 64.62 363 ILE A O 1
ATOM 3001 N N . TYR A 1 364 ? 4.385 4.759 5.261 1.00 64.56 364 TYR A N 1
ATOM 3002 C CA . TYR A 1 364 ? 5.214 5.355 6.287 1.00 64.56 364 TYR A CA 1
ATOM 3003 C C . TYR A 1 364 ? 4.563 6.552 6.970 1.00 64.56 364 TYR A C 1
ATOM 3005 O O . TYR A 1 364 ? 4.763 6.655 8.165 1.00 64.56 364 TYR A O 1
ATOM 3013 N N . ALA A 1 365 ? 3.719 7.369 6.335 1.00 63.72 365 ALA A N 1
ATOM 3014 C CA . ALA A 1 365 ? 2.934 8.416 7.008 1.00 63.72 365 ALA A CA 1
ATOM 3015 C C . ALA A 1 365 ? 1.958 7.855 8.062 1.00 63.72 365 ALA A C 1
ATOM 3017 O O . ALA A 1 365 ? 1.706 8.492 9.090 1.00 63.72 365 ALA A O 1
ATOM 3018 N N . LEU A 1 366 ? 1.466 6.628 7.864 1.00 60.84 366 LEU A N 1
ATOM 3019 C CA . LEU A 1 366 ? 0.636 5.932 8.850 1.00 60.84 366 LEU A CA 1
ATOM 3020 C C . LEU A 1 366 ? 1.422 5.601 10.132 1.00 60.84 366 LEU A C 1
ATOM 3022 O O . LEU A 1 366 ? 0.826 5.544 11.207 1.00 60.84 366 LEU A O 1
ATOM 3026 N N . LYS A 1 367 ? 2.753 5.447 10.068 1.00 62.16 367 LYS A N 1
ATOM 3027 C CA . LYS A 1 367 ? 3.592 5.066 11.218 1.00 62.16 367 LYS A CA 1
ATOM 3028 C C . LYS A 1 367 ? 3.793 6.204 12.243 1.00 62.16 367 LYS A C 1
ATOM 3030 O O . LYS A 1 367 ? 3.455 5.959 13.396 1.00 62.16 367 LYS A O 1
ATOM 3035 N N . PRO A 1 368 ? 4.221 7.444 11.905 1.00 51.12 368 PRO A N 1
ATOM 3036 C CA . PRO A 1 368 ? 4.288 8.614 12.795 1.00 51.12 368 PRO A CA 1
ATOM 3037 C C . PRO A 1 368 ? 3.004 8.899 13.571 1.00 51.12 368 PRO A C 1
ATOM 3039 O O . PRO A 1 368 ? 3.067 9.360 14.708 1.00 51.12 368 PRO A O 1
ATOM 3042 N N . SER A 1 369 ? 1.838 8.578 13.003 1.00 49.84 369 SER A N 1
ATOM 3043 C CA . SER A 1 369 ? 0.551 8.745 13.688 1.00 49.84 369 SER A CA 1
ATOM 3044 C C . SER A 1 369 ? 0.377 7.837 14.922 1.00 49.84 369 SER A C 1
ATOM 3046 O O . SER A 1 369 ? -0.417 8.158 15.807 1.00 49.84 369 SER A O 1
ATOM 3048 N N . PHE A 1 370 ? 1.171 6.762 15.041 1.00 47.50 370 PHE A N 1
ATOM 3049 C CA . PHE A 1 370 ? 1.318 5.976 16.274 1.00 47.50 370 PHE A CA 1
ATOM 3050 C C . PHE A 1 370 ? 2.262 6.638 17.292 1.00 47.50 370 PHE A C 1
ATOM 3052 O O . PHE A 1 370 ? 2.166 6.398 18.499 1.00 47.50 370 PHE A O 1
ATOM 3059 N N . PHE A 1 371 ? 3.194 7.477 16.832 1.00 44.56 371 PHE A N 1
ATOM 3060 C CA . PHE A 1 371 ? 4.189 8.120 17.687 1.00 44.56 371 PHE A CA 1
ATOM 3061 C C . PHE A 1 371 ? 3.653 9.403 18.336 1.00 44.56 371 PHE A C 1
ATOM 3063 O O . PHE A 1 371 ? 3.948 9.617 19.509 1.00 44.56 371 PHE A O 1
ATOM 3070 N N . SER A 1 372 ? 2.802 10.172 17.644 1.00 39.91 372 SER A N 1
ATOM 3071 C CA . SER A 1 372 ? 2.280 11.479 18.089 1.00 39.91 372 SER A CA 1
ATOM 3072 C C . SER A 1 372 ? 1.152 11.453 19.136 1.00 39.91 372 SER A C 1
ATOM 3074 O O . SER A 1 372 ? 0.659 12.515 19.511 1.00 39.91 372 SER A O 1
ATOM 3076 N N . ARG A 1 373 ? 0.710 10.276 19.604 1.00 42.34 373 ARG A N 1
ATOM 3077 C CA . ARG A 1 373 ? -0.440 10.128 20.526 1.00 42.34 373 ARG A CA 1
ATOM 3078 C C . ARG A 1 373 ? -0.152 9.330 21.805 1.00 42.34 373 ARG A C 1
ATOM 3080 O O . ARG A 1 373 ? -1.014 8.583 22.259 1.00 42.34 373 ARG A O 1
ATOM 3087 N N . VAL A 1 374 ? 1.043 9.467 22.378 1.00 37.94 374 VAL A N 1
ATOM 3088 C CA . VAL A 1 374 ? 1.290 9.054 23.774 1.00 37.94 374 VAL A CA 1
ATOM 3089 C C . VAL A 1 374 ? 1.739 10.261 24.563 1.00 37.94 374 VAL A C 1
ATOM 3091 O O . VAL A 1 374 ? 2.682 10.917 24.067 1.00 37.94 374 VAL A O 1
#

Sequence (374 aa):
MKIRSITSSKKQRTRTISMSCQQIIASVHHQLAENNTSDIPRDHIGTSELLNAYDPIDSSDLQYLAVLTHKLSVVNYQRKLWNVYLKCGTCLFSERKELQGYQQETTTRTLCIWPFPVTSMIIAQHYNDIIHENEITYDIYVDFIKKNLFQLDAKATLYKYEFNATKHRIETGSDKLTHKIDDFVQKNHQVTAVRLHFEARMELAEYVYLDQVLQFKFFQEKPNEQQIKLAQSICALQLQKEKSEQELILFKFGILYKKLPDSLNALEETPSTLITSITNSQQRERLSNNYMRIIQRAKADLMMVLTQATEIKTQEHQTNFDTFMAQLWNDQRHLPQQERLSTTMLLLIDDRQKNILKCVKHIYALKPSFFSRV